Protein AF-0000000069282532 (afdb_homodimer)

InterPro domains:
  IPR010987 Glutathione S-transferase, C-terminal-like [PS50405] (45-173)
  IPR036282 Glutathione S-transferase, C-terminal domain superfamily [SSF47616] (43-171)

Organism: Polarella glacialis (NCBI:txid89957)

Secondary structure (DSSP, 8-state):
-GGGG-----TTS-HHHHTHHHHHHHHHHHHSSS-SS--TTSTTHHHHHHHHHHHHHIIIIIIHHHHSHHHHHHHHHHHHHTT----HHHHHHHHHHHHHHHHHHHHHHH-SSSSSSSS--HHHHHHHHHHHHHHHTT--GGG-HHHHHHHHHHHTSHHHHHHHHHH-TT----/-GGGG-----TTS-HHHHTHHHHHHHHHHHHSSS-SS--TTSTTHHHHHHHHHHHHHIIIIIIHHHHSHHHHHHHHHHHHHTT----HHHHHHHHHHHHHHHHHHHHHHH-SSSSSSSS--HHHHHHHHHHHHHHHTT--GGG-HHHHHHHHHHHTSHHHHHHHHHH-TT----

Structure (mmCIF, N/CA/C/O backbone):
data_AF-0000000069282532-model_v1
#
loop_
_entity.id
_entity.type
_entity.pdbx_description
1 polymer 'GST C-terminal domain-containing protein'
#
loop_
_atom_site.group_PDB
_atom_site.id
_atom_site.type_symbol
_atom_site.label_atom_id
_atom_site.label_alt_id
_atom_site.label_comp_id
_atom_site.label_asym_id
_atom_site.label_entity_id
_atom_site.label_seq_id
_atom_site.pdbx_PDB_ins_code
_atom_site.Cartn_x
_atom_site.Cartn_y
_atom_site.Cartn_z
_atom_site.occupancy
_atom_site.B_iso_or_equiv
_atom_site.auth_seq_id
_atom_site.auth_comp_id
_atom_site.auth_asym_id
_atom_site.auth_atom_id
_atom_site.pdbx_PDB_model_num
ATOM 1 N N . ALA A 1 1 ? 14.336 19.109 -7.805 1 36.22 1 ALA A N 1
ATOM 2 C CA . ALA A 1 1 ? 14.25 18.344 -9.055 1 36.22 1 ALA A CA 1
ATOM 3 C C . ALA A 1 1 ? 13.648 16.969 -8.812 1 36.22 1 ALA A C 1
ATOM 5 O O . ALA A 1 1 ? 12.859 16.484 -9.625 1 36.22 1 ALA A O 1
ATOM 6 N N . GLU A 1 2 ? 14.031 16.375 -7.609 1 41.69 2 GLU A N 1
ATOM 7 C CA . GLU A 1 2 ? 13.703 14.977 -7.363 1 41.69 2 GLU A CA 1
ATOM 8 C C . GLU A 1 2 ? 12.234 14.812 -6.98 1 41.69 2 GLU A C 1
ATOM 10 O O . GLU A 1 2 ? 11.625 13.773 -7.25 1 41.69 2 GLU A O 1
ATOM 15 N N . LEU A 1 3 ? 11.688 15.891 -6.484 1 44.03 3 LEU A N 1
ATOM 16 C CA . LEU A 1 3 ? 10.281 15.852 -6.086 1 44.03 3 LEU A CA 1
ATOM 17 C C . LEU A 1 3 ? 9.383 15.633 -7.297 1 44.03 3 LEU A C 1
ATOM 19 O O . LEU A 1 3 ? 8.273 15.102 -7.164 1 44.03 3 LEU A O 1
ATOM 23 N N . HIS A 1 4 ? 9.906 16.094 -8.406 1 40.53 4 HIS A N 1
ATOM 24 C CA . HIS A 1 4 ? 9.078 16.016 -9.609 1 40.53 4 HIS A CA 1
ATOM 25 C C . HIS A 1 4 ? 8.812 14.57 -10 1 40.53 4 HIS A C 1
ATOM 27 O O . HIS A 1 4 ? 7.805 14.273 -10.648 1 40.53 4 HIS A O 1
ATOM 33 N N . ARG A 1 5 ? 9.688 13.773 -9.484 1 40.59 5 ARG A N 1
ATOM 34 C CA . ARG A 1 5 ? 9.57 12.391 -9.938 1 40.59 5 ARG A CA 1
ATOM 35 C C . ARG A 1 5 ? 8.656 11.594 -9.008 1 40.59 5 ARG A C 1
ATOM 37 O O . ARG A 1 5 ? 8.336 10.438 -9.289 1 40.59 5 ARG A O 1
ATOM 44 N N . TRP A 1 6 ? 8.273 12.367 -7.895 1 40.97 6 TRP A N 1
ATOM 45 C CA . TRP A 1 6 ? 7.422 11.633 -6.961 1 40.97 6 TRP A CA 1
ATOM 46 C C . TRP A 1 6 ? 6.02 11.445 -7.535 1 40.97 6 TRP A C 1
ATOM 48 O O . TRP A 1 6 ? 5.402 12.406 -8 1 40.97 6 TRP A O 1
ATOM 58 N N . ARG A 1 7 ? 5.711 10.3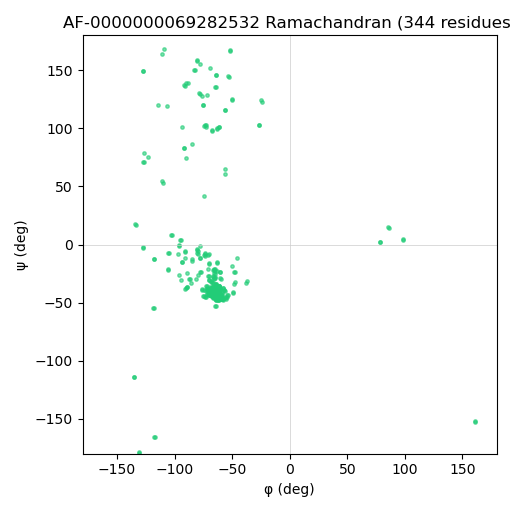36 -8.008 1 42.75 7 ARG A N 1
ATOM 59 C CA . ARG A 1 7 ? 4.344 10.055 -8.43 1 42.75 7 ARG A CA 1
ATOM 60 C C . ARG A 1 7 ? 3.537 9.438 -7.293 1 42.75 7 ARG A C 1
ATOM 62 O O . ARG A 1 7 ? 3.742 8.273 -6.938 1 42.75 7 ARG A O 1
ATOM 69 N N . GLY A 1 8 ? 3.074 10.398 -6.492 1 43.34 8 GLY A N 1
ATOM 70 C CA . GLY A 1 8 ? 2.16 9.961 -5.449 1 43.34 8 GLY A CA 1
ATOM 71 C C . GLY A 1 8 ? 1.005 9.133 -5.98 1 43.34 8 GLY A C 1
ATOM 72 O O . GLY A 1 8 ? 0.929 8.859 -7.18 1 43.34 8 GLY A O 1
ATOM 73 N N . GLN A 1 9 ? 0.281 8.477 -5.105 1 48.25 9 GLN A N 1
ATOM 74 C CA . GLN A 1 9 ? -0.919 7.719 -5.441 1 48.25 9 GLN A CA 1
ATOM 75 C C . GLN A 1 9 ? -2.012 8.633 -5.988 1 48.25 9 GLN A C 1
ATOM 77 O O . GLN A 1 9 ? -2.271 9.703 -5.438 1 48.25 9 GLN A O 1
ATOM 82 N N . ASP A 1 10 ? -2.215 8.711 -7.266 1 47.03 10 ASP A N 1
ATOM 83 C CA . ASP A 1 10 ? -3.383 9.367 -7.844 1 47.03 10 ASP A CA 1
ATOM 84 C C . ASP A 1 10 ? -4.672 8.672 -7.406 1 47.03 10 ASP A C 1
ATOM 86 O O . ASP A 1 10 ? -4.914 7.516 -7.766 1 47.03 10 ASP A O 1
ATOM 90 N N . PRO A 1 11 ? -5.305 9.289 -6.453 1 46.34 11 PRO A N 1
ATOM 91 C CA . PRO A 1 11 ? -6.512 8.656 -5.926 1 46.34 11 PRO A CA 1
ATOM 92 C C . PRO A 1 11 ? -7.457 8.18 -7.031 1 46.34 11 PRO A C 1
ATOM 94 O O . PRO A 1 11 ? -8.328 7.34 -6.785 1 46.34 11 PRO A O 1
ATOM 97 N N . ASP A 1 12 ? -7.332 8.797 -8.18 1 46.62 12 ASP A N 1
ATOM 98 C CA . ASP A 1 12 ? -8.211 8.391 -9.273 1 46.62 12 ASP A CA 1
ATOM 99 C C . ASP A 1 12 ? -7.699 7.125 -9.953 1 46.62 12 ASP A C 1
ATOM 101 O O . ASP A 1 12 ? -8.375 6.562 -10.812 1 46.62 12 ASP A O 1
ATOM 105 N N . ASN A 1 13 ? -6.566 6.793 -9.453 1 49.19 13 ASN A N 1
ATOM 106 C CA . ASN A 1 13 ? -5.977 5.645 -10.125 1 49.19 13 ASN A CA 1
ATOM 107 C C . ASN A 1 13 ? -6.379 4.332 -9.453 1 49.19 13 ASN A C 1
ATOM 109 O O . ASN A 1 13 ? -6.555 4.285 -8.234 1 49.19 13 ASN A O 1
ATOM 113 N N . ASP A 1 14 ? -6.703 3.402 -10.312 1 50.31 14 ASP A N 1
ATOM 114 C CA . ASP A 1 14 ? -6.945 2.043 -9.844 1 50.31 14 ASP A CA 1
ATOM 115 C C . ASP A 1 14 ? -5.738 1.502 -9.078 1 50.31 14 ASP A C 1
ATOM 117 O O . ASP A 1 14 ? -4.598 1.678 -9.508 1 50.31 14 ASP A O 1
ATOM 121 N N . PRO A 1 15 ? -5.957 1.254 -7.832 1 50.34 15 PRO A N 1
ATOM 122 C CA . PRO A 1 15 ? -4.836 0.73 -7.047 1 50.34 15 PRO A CA 1
ATOM 123 C C . PRO A 1 15 ? -3.967 -0.246 -7.84 1 50.34 15 PRO A C 1
ATOM 125 O O . PRO A 1 15 ? -2.777 -0.397 -7.551 1 50.34 15 PRO A O 1
ATOM 128 N N . VAL A 1 16 ? -4.57 -0.969 -8.75 1 48.19 16 VAL A N 1
ATOM 129 C CA . VAL A 1 16 ? -3.85 -1.948 -9.555 1 48.19 16 VAL A CA 1
ATOM 130 C C . VAL A 1 16 ? -2.914 -1.23 -10.523 1 48.19 16 VAL A C 1
ATOM 132 O O . VAL A 1 16 ? -1.79 -1.68 -10.758 1 48.19 16 VAL A O 1
ATOM 135 N N . SER A 1 17 ? -3.332 -0.219 -11.133 1 45.38 17 SER A N 1
ATOM 136 C CA . SER A 1 17 ? -2.557 0.435 -12.18 1 45.38 17 SER A CA 1
ATOM 137 C C . SER A 1 17 ? -1.661 1.527 -11.602 1 45.38 17 SER A C 1
ATOM 139 O O . SER A 1 17 ? -0.581 1.796 -12.133 1 45.38 17 SER A O 1
ATOM 141 N N . GLY A 1 18 ? -2.084 2.236 -10.664 1 45.38 18 GLY A N 1
ATOM 142 C CA . GLY A 1 18 ? -1.421 3.49 -10.352 1 45.38 18 GLY A CA 1
ATOM 143 C C . GLY A 1 18 ? -0.398 3.361 -9.234 1 45.38 18 GLY A C 1
ATOM 144 O O . GLY A 1 18 ? 0.536 4.16 -9.148 1 45.38 18 GLY A O 1
ATOM 145 N N . ASN A 1 19 ? -0.563 2.428 -8.383 1 51.22 19 ASN A N 1
ATOM 146 C CA . ASN A 1 19 ? 0.228 2.424 -7.156 1 51.22 19 ASN A CA 1
ATOM 147 C C . ASN A 1 19 ? 1.634 1.883 -7.398 1 51.22 19 ASN A C 1
ATOM 149 O O . ASN A 1 19 ? 2.508 2.004 -6.539 1 51.22 19 ASN A O 1
ATOM 153 N N . HIS A 1 20 ? 1.917 1.395 -8.602 1 54.38 20 HIS A N 1
ATOM 154 C CA . HIS A 1 20 ? 3.219 0.762 -8.789 1 54.38 20 HIS A CA 1
ATOM 155 C C . HIS A 1 20 ? 4.332 1.802 -8.859 1 54.38 20 HIS A C 1
ATOM 157 O O . HIS A 1 20 ? 5.484 1.503 -8.547 1 54.38 20 HIS A O 1
ATOM 163 N N . ARG A 1 21 ? 3.969 2.99 -8.93 1 66 21 ARG A N 1
ATOM 164 C CA . ARG A 1 21 ? 5.027 3.988 -9.047 1 66 21 ARG A CA 1
ATOM 165 C C . ARG A 1 21 ? 5.469 4.484 -7.676 1 66 21 ARG A C 1
ATOM 167 O O . ARG A 1 21 ? 6.559 5.039 -7.531 1 66 21 ARG A O 1
ATOM 174 N N . PHE A 1 22 ? 4.621 4.066 -6.777 1 74.19 22 PHE A N 1
ATOM 175 C CA . PHE A 1 22 ? 4.934 4.496 -5.418 1 74.19 22 PHE A CA 1
ATOM 176 C C . PHE A 1 22 ? 6.125 3.723 -4.867 1 74.19 22 PHE A C 1
ATOM 178 O O . PHE A 1 22 ? 7.094 4.32 -4.395 1 74.19 22 PHE A O 1
ATOM 185 N N . LEU A 1 23 ? 6.098 2.473 -5.07 1 73.12 23 LEU A N 1
ATOM 186 C CA . LEU A 1 23 ? 7.18 1.646 -4.551 1 73.12 23 LEU A CA 1
ATOM 187 C C . LEU A 1 23 ? 8.492 1.962 -5.262 1 73.12 23 LEU A C 1
ATOM 189 O O . LEU A 1 23 ? 9.547 2.008 -4.629 1 73.12 23 LEU A O 1
ATOM 193 N N . ASP A 1 24 ? 8.297 2.193 -6.535 1 75.44 24 ASP A N 1
ATOM 194 C CA . ASP A 1 24 ? 9.5 2.512 -7.293 1 75.44 24 ASP A CA 1
ATOM 195 C C . ASP A 1 24 ? 10.117 3.82 -6.812 1 75.44 24 ASP A C 1
ATOM 197 O O . ASP A 1 24 ? 11.344 3.92 -6.68 1 75.44 24 ASP A O 1
ATOM 201 N N . SER A 1 25 ? 9.258 4.742 -6.559 1 74.62 25 SER A N 1
ATOM 202 C CA . SER A 1 25 ? 9.734 6.027 -6.059 1 74.62 25 SER A CA 1
ATOM 203 C C . SER A 1 25 ? 10.422 5.871 -4.703 1 74.62 25 SER A C 1
ATOM 205 O O . SER A 1 25 ? 11.477 6.465 -4.461 1 74.62 25 SER A O 1
ATOM 207 N N . CYS A 1 26 ? 9.914 5.043 -3.873 1 76.38 26 CYS A N 1
ATOM 208 C CA . CYS A 1 26 ? 10.484 4.836 -2.545 1 76.38 26 CYS A CA 1
ATOM 209 C C . CYS A 1 26 ? 11.812 4.094 -2.627 1 76.38 26 CYS A C 1
ATOM 211 O O . CYS A 1 26 ? 12.766 4.445 -1.937 1 76.38 26 CYS A O 1
ATOM 213 N N . CYS A 1 27 ? 11.859 3.152 -3.486 1 76.94 27 CYS A N 1
ATOM 214 C CA . CYS A 1 27 ? 13.086 2.373 -3.654 1 76.94 27 CYS A CA 1
ATOM 215 C C . CYS A 1 27 ? 14.195 3.227 -4.258 1 76.94 27 CYS A C 1
ATOM 217 O O . CYS A 1 27 ? 15.344 3.156 -3.816 1 76.94 27 CYS A O 1
ATOM 219 N N . SER A 1 28 ? 13.82 3.998 -5.254 1 75.62 28 SER A N 1
ATOM 220 C CA . SER A 1 28 ? 14.805 4.863 -5.902 1 75.62 28 SER A CA 1
ATOM 221 C C . SER A 1 28 ? 15.305 5.938 -4.945 1 75.62 28 SER A C 1
ATOM 223 O O . SER A 1 28 ? 16.5 6.262 -4.938 1 75.62 28 SER A O 1
ATOM 225 N N . ALA A 1 29 ? 14.422 6.406 -4.16 1 69.5 29 ALA A N 1
ATOM 226 C CA . ALA A 1 29 ? 14.766 7.441 -3.191 1 69.5 29 ALA A CA 1
ATOM 227 C C . ALA A 1 29 ? 15.727 6.906 -2.129 1 69.5 29 ALA A C 1
ATOM 229 O O . ALA A 1 29 ? 16.516 7.656 -1.562 1 69.5 29 ALA A O 1
ATOM 230 N N . SER A 1 30 ? 15.641 5.602 -1.887 1 69.19 30 SER A N 1
ATOM 231 C CA . SER A 1 30 ? 16.5 5.004 -0.864 1 69.19 30 SER A CA 1
ATOM 232 C C . SER A 1 30 ? 17.906 4.766 -1.391 1 69.19 30 SER A C 1
ATOM 234 O O . SER A 1 30 ? 18.859 4.648 -0.611 1 69.19 30 SER A O 1
ATOM 236 N N . SER A 1 31 ? 17.984 4.609 -2.664 1 67.81 31 SER A N 1
ATOM 237 C CA . SER A 1 31 ? 19.281 4.312 -3.26 1 67.81 31 SER A CA 1
ATOM 238 C C . SER A 1 31 ? 20.031 5.594 -3.619 1 67.81 31 SER A C 1
ATOM 240 O O . SER A 1 31 ? 21.266 5.586 -3.742 1 67.81 31 SER A O 1
ATOM 242 N N . SER A 1 32 ? 19.25 6.734 -3.848 1 58.88 32 SER A N 1
ATOM 243 C CA . SER A 1 32 ? 19.875 7.961 -4.344 1 58.88 32 SER A CA 1
ATOM 244 C C . SER A 1 32 ? 20.594 8.711 -3.223 1 58.88 32 SER A C 1
ATOM 246 O O . SER A 1 32 ? 20.344 8.461 -2.043 1 58.88 32 SER A O 1
ATOM 248 N N . ALA A 1 33 ? 21.578 9.531 -3.457 1 52.44 33 ALA A N 1
ATOM 249 C CA . ALA A 1 33 ? 22.297 10.469 -2.592 1 52.44 33 ALA A CA 1
ATOM 250 C C . ALA A 1 33 ? 21.328 11.461 -1.943 1 52.44 33 ALA A C 1
ATOM 252 O O . ALA A 1 33 ? 21.656 12.078 -0.927 1 52.44 33 ALA A O 1
ATOM 253 N N . SER A 1 34 ? 20.328 12.047 -2.436 1 52.84 34 SER A N 1
ATOM 254 C CA . SER A 1 34 ? 19.375 13.031 -1.935 1 52.84 34 SER A CA 1
ATOM 255 C C . SER A 1 34 ? 18.156 12.359 -1.29 1 52.84 34 SER A C 1
ATOM 257 O O . SER A 1 34 ? 17.141 12.156 -1.941 1 52.84 34 SER A O 1
ATOM 259 N N . PRO A 1 35 ? 18.188 11.742 -0.044 1 63.78 35 PRO A N 1
ATOM 260 C CA . PRO A 1 35 ? 17.406 10.562 0.32 1 63.78 35 PRO A CA 1
ATOM 261 C C . PRO A 1 35 ? 15.992 10.922 0.791 1 63.78 35 PRO A C 1
ATOM 263 O O . PRO A 1 35 ? 15.828 11.758 1.682 1 63.78 35 PRO A O 1
ATOM 266 N N . LEU A 1 36 ? 15.008 11.07 -0.144 1 79.69 36 LEU A N 1
ATOM 267 C CA . LEU A 1 36 ? 13.633 11.133 0.325 1 79.69 36 LEU A CA 1
ATOM 268 C C . LEU A 1 36 ? 13.359 10.039 1.354 1 79.69 36 LEU A C 1
ATOM 270 O O . LEU A 1 36 ? 12.352 10.094 2.068 1 79.69 36 LEU A O 1
ATOM 274 N N . VAL A 1 37 ? 14.242 9.188 1.438 1 82.31 37 VAL A N 1
ATOM 275 C CA . VAL A 1 37 ? 14.258 8.227 2.533 1 82.31 37 VAL A CA 1
ATOM 276 C C . VAL A 1 37 ? 15.477 8.461 3.414 1 82.31 37 VAL A C 1
ATOM 278 O O . VAL A 1 37 ? 16.609 8.453 2.926 1 82.31 37 VAL A O 1
ATOM 281 N N . PRO A 1 38 ? 15.195 8.742 4.645 1 85.5 38 PRO A N 1
ATOM 282 C CA . PRO A 1 38 ? 16.312 9.078 5.523 1 85.5 38 PRO A CA 1
ATOM 283 C C . PRO A 1 38 ? 17.406 8.016 5.523 1 85.5 38 PRO A C 1
ATOM 285 O O . PRO A 1 38 ? 17.109 6.816 5.473 1 85.5 38 PRO A O 1
ATOM 288 N N . ASP A 1 39 ? 18.625 8.508 5.641 1 82.56 39 ASP A N 1
ATOM 289 C CA . ASP A 1 39 ? 19.797 7.645 5.672 1 82.56 39 ASP A CA 1
ATOM 290 C C . ASP A 1 39 ? 19.922 6.949 7.023 1 82.56 39 ASP A C 1
ATOM 292 O O . ASP A 1 39 ? 20.125 7.605 8.055 1 82.56 39 ASP A O 1
ATOM 296 N N . ALA A 1 40 ? 19.891 5.652 6.973 1 81.38 40 ALA A N 1
ATOM 297 C CA . ALA A 1 40 ? 19.922 4.867 8.203 1 81.38 40 ALA A CA 1
ATOM 298 C C . ALA A 1 40 ? 21.297 4.957 8.875 1 81.38 40 ALA A C 1
ATOM 300 O O . ALA A 1 40 ? 21.422 4.645 10.062 1 81.38 40 ALA A O 1
ATOM 301 N N . GLU A 1 41 ? 22.266 5.402 8.133 1 83.31 41 GLU A N 1
ATOM 302 C CA . GLU A 1 41 ? 23.625 5.422 8.664 1 83.31 41 GLU A CA 1
ATOM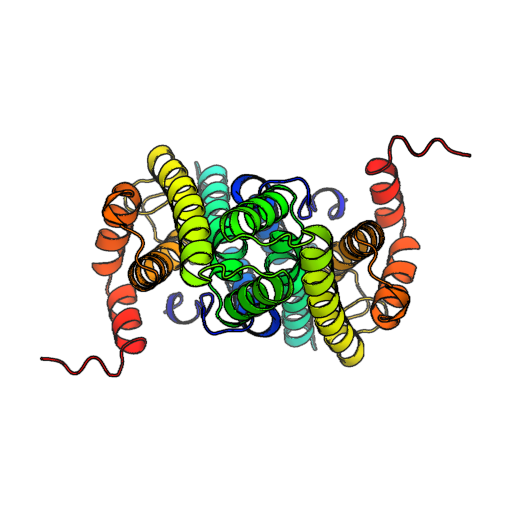 303 C C . GLU A 1 41 ? 23.875 6.691 9.469 1 83.31 41 GLU A C 1
ATOM 305 O O . GLU A 1 41 ? 24.875 6.781 10.188 1 83.31 41 GLU A O 1
ATOM 310 N N . ARG A 1 42 ? 23.047 7.676 9.375 1 84.62 42 ARG A N 1
ATOM 311 C CA . ARG A 1 42 ? 23.188 8.906 10.148 1 84.62 42 ARG A CA 1
ATOM 312 C C . ARG A 1 42 ? 22.625 8.734 11.555 1 84.62 42 ARG A C 1
ATOM 314 O O . ARG A 1 42 ? 21.766 7.875 11.789 1 84.62 42 ARG A O 1
ATOM 321 N N . PRO A 1 43 ? 23.172 9.438 12.516 1 87.25 43 PRO A N 1
ATOM 322 C CA . PRO A 1 43 ? 22.594 9.359 13.859 1 87.25 43 PRO A CA 1
ATOM 323 C C . PRO A 1 43 ? 21.078 9.578 13.867 1 87.25 43 PRO A C 1
ATOM 325 O O . PRO A 1 43 ? 20.594 10.547 13.297 1 87.25 43 PRO A O 1
ATOM 328 N N . GLY A 1 44 ? 20.406 8.672 14.398 1 88.06 44 GLY A N 1
ATOM 329 C CA . GLY A 1 44 ? 18.953 8.727 14.445 1 88.06 44 GLY A CA 1
ATOM 330 C C . GLY A 1 44 ? 18.297 8.352 13.133 1 88.06 44 GLY A C 1
ATOM 331 O O . GLY A 1 44 ? 17.062 8.359 13.023 1 88.06 44 GLY A O 1
ATOM 332 N N . GLY A 1 45 ? 19.141 8 12.188 1 87 45 GLY A N 1
ATOM 333 C CA . GLY A 1 45 ? 18.656 7.766 10.836 1 87 45 GLY A CA 1
ATOM 334 C C . GLY A 1 45 ? 17.781 6.535 10.719 1 87 45 GLY A C 1
ATOM 335 O O . GLY A 1 45 ? 16.812 6.527 9.953 1 87 45 GLY A O 1
ATOM 336 N N . ILE A 1 46 ? 18.047 5.559 11.516 1 84.31 46 ILE A N 1
ATOM 337 C CA . ILE A 1 46 ? 17.281 4.316 11.469 1 84.31 46 ILE A CA 1
ATOM 338 C C . ILE A 1 46 ? 15.844 4.586 11.891 1 84.31 46 ILE A C 1
ATOM 340 O O . ILE A 1 46 ? 14.906 4.152 11.219 1 84.31 46 ILE A O 1
ATOM 344 N N . LEU A 1 47 ? 15.719 5.332 12.922 1 87.06 47 LEU A N 1
ATOM 345 C CA . LEU A 1 47 ? 14.383 5.625 13.43 1 87.06 47 LEU A CA 1
ATOM 346 C C . LEU A 1 47 ? 13.633 6.543 12.477 1 87.06 47 LEU A C 1
ATOM 348 O O . LEU A 1 47 ? 12.453 6.316 12.195 1 87.06 47 LEU A O 1
ATOM 352 N N . ARG A 1 48 ? 14.312 7.527 11.961 1 90.12 48 ARG A N 1
ATOM 353 C CA . ARG A 1 48 ? 13.672 8.453 11.031 1 90.12 48 ARG A CA 1
ATOM 354 C C . ARG A 1 48 ? 13.211 7.734 9.773 1 90.12 48 ARG A C 1
ATOM 356 O O . ARG A 1 48 ? 12.117 7.996 9.273 1 90.12 48 ARG A O 1
ATOM 363 N N . ARG A 1 49 ? 14.055 6.891 9.344 1 86.5 49 ARG A N 1
ATOM 364 C CA . ARG A 1 49 ? 13.719 6.094 8.172 1 86.5 49 ARG A CA 1
ATOM 365 C C . ARG A 1 49 ? 12.492 5.223 8.43 1 86.5 49 ARG A C 1
ATOM 367 O O . ARG A 1 49 ? 11.555 5.203 7.629 1 86.5 49 ARG A O 1
ATOM 374 N N . ALA A 1 50 ? 12.508 4.566 9.516 1 84.69 50 ALA A N 1
ATOM 375 C CA . ALA A 1 50 ? 11.398 3.682 9.859 1 84.69 50 ALA A CA 1
ATOM 376 C C . ALA A 1 50 ? 10.086 4.457 9.961 1 84.69 50 ALA A C 1
ATOM 378 O O . ALA A 1 50 ? 9.062 4.027 9.422 1 84.69 50 ALA A O 1
ATOM 379 N N . LYS A 1 51 ? 10.148 5.578 10.555 1 89.94 51 LYS A N 1
ATOM 380 C CA . LYS A 1 51 ? 8.945 6.379 10.742 1 89.94 51 LYS A CA 1
ATOM 381 C C . LYS A 1 51 ? 8.469 6.977 9.422 1 89.94 51 LYS A C 1
ATOM 383 O O . LYS A 1 51 ? 7.262 7.035 9.164 1 89.94 51 LYS A O 1
ATOM 388 N N . ALA A 1 52 ? 9.391 7.402 8.617 1 90.81 52 ALA A N 1
ATOM 389 C CA . ALA A 1 52 ? 9.031 7.945 7.309 1 90.81 52 ALA A CA 1
ATOM 390 C C . ALA A 1 52 ? 8.32 6.895 6.457 1 90.81 52 ALA A C 1
ATOM 392 O O . ALA A 1 52 ? 7.281 7.172 5.855 1 90.81 52 ALA A O 1
ATOM 393 N N . LEU A 1 53 ? 8.914 5.77 6.469 1 85.44 53 LEU A N 1
ATOM 394 C CA . LEU A 1 53 ? 8.352 4.691 5.668 1 85.44 53 LEU A CA 1
ATOM 395 C C . LEU A 1 53 ? 7.043 4.195 6.266 1 85.44 53 LEU A C 1
ATOM 397 O O . LEU A 1 53 ? 6.133 3.795 5.535 1 85.44 53 LEU A O 1
ATOM 401 N N . GLN A 1 54 ? 6.926 4.273 7.551 1 87 54 GLN A N 1
ATOM 402 C CA . GLN A 1 54 ? 5.672 3.928 8.211 1 87 54 GLN A CA 1
ATOM 403 C C . GLN A 1 54 ? 4.547 4.867 7.785 1 87 54 GLN A C 1
ATOM 405 O O . GLN A 1 54 ? 3.455 4.414 7.438 1 87 54 GLN A O 1
ATOM 410 N N . ILE A 1 55 ? 4.824 6.109 7.766 1 91.31 55 ILE A N 1
ATOM 411 C CA . ILE A 1 55 ? 3.834 7.102 7.367 1 91.31 55 ILE A CA 1
ATOM 412 C C . ILE A 1 55 ? 3.451 6.887 5.906 1 91.31 55 ILE A C 1
ATOM 414 O O . ILE A 1 55 ? 2.266 6.867 5.562 1 91.31 55 ILE A O 1
ATOM 418 N N . ALA A 1 56 ? 4.438 6.734 5.094 1 88.19 56 ALA A N 1
ATOM 419 C CA . ALA A 1 56 ? 4.188 6.504 3.674 1 88.19 56 ALA A CA 1
ATOM 420 C C . ALA A 1 56 ? 3.305 5.277 3.463 1 88.19 56 ALA A C 1
ATOM 422 O O . ALA A 1 56 ? 2.387 5.297 2.641 1 88.19 56 ALA A O 1
ATOM 423 N N . GLU A 1 57 ? 3.557 4.285 4.246 1 85.19 57 GLU A N 1
ATOM 424 C CA . GLU A 1 57 ? 2.805 3.039 4.113 1 85.19 57 GLU A CA 1
ATOM 425 C C . GLU A 1 57 ? 1.37 3.207 4.602 1 85.19 57 GLU A C 1
ATOM 427 O O . GLU A 1 57 ? 0.436 2.678 3.996 1 85.19 57 GLU A O 1
ATOM 432 N N . ILE A 1 58 ? 1.177 3.865 5.699 1 87 58 ILE A N 1
ATOM 433 C CA . ILE A 1 58 ? -0.163 4.129 6.211 1 87 58 ILE A CA 1
ATOM 434 C C . ILE A 1 58 ? -1.002 4.812 5.133 1 87 58 ILE A C 1
ATOM 436 O O . ILE A 1 58 ? -2.146 4.422 4.891 1 87 58 ILE A O 1
ATOM 440 N N . ILE A 1 59 ? -0.414 5.727 4.5 1 89.62 59 ILE A N 1
ATOM 441 C CA . ILE A 1 59 ? -1.157 6.492 3.504 1 89.62 59 ILE A CA 1
ATOM 442 C C . ILE A 1 59 ? -1.362 5.645 2.25 1 89.62 59 ILE A C 1
ATOM 444 O O . ILE A 1 59 ? -2.475 5.562 1.725 1 89.62 59 ILE A O 1
ATOM 448 N N . ASN A 1 60 ? -0.358 4.984 1.816 1 85.5 60 ASN A N 1
ATOM 449 C CA . ASN A 1 60 ? -0.38 4.215 0.578 1 85.5 60 ASN A CA 1
ATOM 450 C C . ASN A 1 60 ? -1.294 2.998 0.691 1 85.5 60 ASN A C 1
ATOM 452 O O . ASN A 1 60 ? -2.004 2.66 -0.258 1 85.5 60 ASN A O 1
ATOM 456 N N . SER A 1 61 ? -1.265 2.365 1.849 1 85.25 61 SER A N 1
ATOM 457 C CA . SER A 1 61 ? -1.959 1.086 1.963 1 85.25 61 SER A CA 1
ATOM 458 C C . SER A 1 61 ? -3.074 1.153 3 1 85.25 61 SER A C 1
ATOM 460 O O . SER A 1 61 ? -3.939 0.276 3.047 1 85.25 61 SER A O 1
ATOM 462 N N . GLY A 1 62 ? -3.133 2.143 3.775 1 84.25 62 GLY A N 1
ATOM 463 C CA . GLY A 1 62 ? -4.145 2.254 4.816 1 84.25 62 GLY A CA 1
ATOM 464 C C . GLY A 1 62 ? -5.227 3.262 4.488 1 84.25 62 GLY A C 1
ATOM 465 O O . GLY A 1 62 ? -6.32 3.211 5.059 1 84.25 62 GLY A O 1
ATOM 466 N N . ILE A 1 63 ? -4.934 4.199 3.582 1 87.75 63 ILE A N 1
ATOM 467 C CA . ILE A 1 63 ? -5.895 5.25 3.266 1 87.75 63 ILE A CA 1
ATOM 468 C C . ILE A 1 63 ? -6.285 5.168 1.792 1 87.75 63 ILE A C 1
ATOM 470 O O . ILE A 1 63 ? -7.457 4.973 1.465 1 87.75 63 ILE A O 1
ATOM 474 N N . GLN A 1 64 ? -5.359 5.184 0.903 1 84.06 64 GLN A N 1
ATOM 475 C CA . GLN A 1 64 ? -5.574 5.402 -0.524 1 84.06 64 GLN A CA 1
ATOM 476 C C . GLN A 1 64 ? -6.453 4.309 -1.123 1 84.06 64 GLN A C 1
ATOM 478 O O . GLN A 1 64 ? -7.363 4.598 -1.902 1 84.06 64 GLN A O 1
ATOM 483 N N . PRO A 1 65 ? -6.227 3.08 -0.75 1 83.62 65 PRO A N 1
ATOM 484 C CA . PRO A 1 65 ? -7.066 2.037 -1.343 1 83.62 65 PRO A CA 1
ATOM 485 C C . PRO A 1 65 ? -8.547 2.223 -1.03 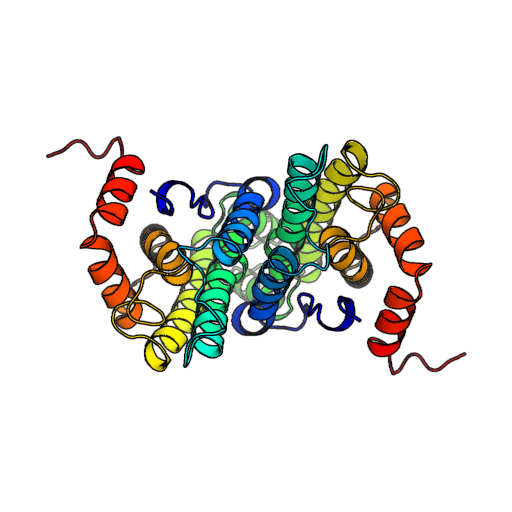1 83.62 65 PRO A C 1
ATOM 487 O O . PRO A 1 65 ? -9.406 1.801 -1.812 1 83.62 65 PRO A O 1
ATOM 490 N N . PHE A 1 66 ? -8.875 2.918 0.048 1 84.12 66 PHE A N 1
ATOM 491 C CA . PHE A 1 66 ? -10.25 3.072 0.5 1 84.12 66 PHE A CA 1
ATOM 492 C C . PHE A 1 66 ? -10.859 4.355 -0.055 1 84.12 66 PHE A C 1
ATOM 494 O O . PHE A 1 66 ? -12.086 4.523 -0.041 1 84.12 66 PHE A O 1
ATOM 501 N N . GLN A 1 67 ? -10 5.203 -0.543 1 84.06 67 GLN A N 1
ATOM 502 C CA . GLN A 1 67 ? -10.539 6.465 -1.035 1 84.06 67 GLN A CA 1
ATOM 503 C C . GLN A 1 67 ? -10.555 6.496 -2.561 1 84.06 67 GLN A C 1
ATOM 505 O O . GLN A 1 67 ? -11.102 7.43 -3.16 1 84.06 67 GLN A O 1
ATOM 510 N N . ASN A 1 68 ? -9.961 5.496 -3.156 1 77.19 68 ASN A N 1
ATOM 511 C CA . ASN A 1 68 ? -10.031 5.402 -4.609 1 77.19 68 ASN A CA 1
ATOM 512 C C . ASN A 1 68 ? -11.469 5.188 -5.09 1 77.19 68 ASN A C 1
ATOM 514 O O . ASN A 1 68 ? -12.234 4.457 -4.461 1 77.19 68 ASN A O 1
ATOM 518 N N . LEU A 1 69 ? -11.758 5.738 -6.219 1 72.56 69 LEU A N 1
ATOM 519 C CA . LEU A 1 69 ? -13.125 5.742 -6.73 1 72.56 69 LEU A CA 1
ATOM 520 C C . LEU A 1 69 ? -13.594 4.324 -7.035 1 72.56 69 LEU A C 1
ATOM 522 O O . LEU A 1 69 ? -14.758 3.988 -6.805 1 72.56 69 LEU A O 1
ATOM 526 N N . SER A 1 70 ? -12.727 3.506 -7.582 1 72.12 70 SER A N 1
ATOM 527 C CA . SER A 1 70 ? -13.117 2.137 -7.902 1 72.12 70 SER A CA 1
ATOM 528 C C . SER A 1 70 ? -13.523 1.37 -6.648 1 72.12 70 SER A C 1
ATOM 530 O O . SER A 1 70 ? -14.477 0.592 -6.668 1 72.12 70 SER A O 1
ATOM 532 N N . THR A 1 71 ? -12.844 1.584 -5.582 1 76.75 71 THR A N 1
ATOM 533 C CA . THR A 1 71 ? -13.164 0.926 -4.32 1 76.75 71 THR A CA 1
ATOM 534 C C . THR A 1 71 ? -14.469 1.464 -3.746 1 76.75 71 THR A C 1
ATOM 536 O O . THR A 1 71 ? -15.32 0.693 -3.287 1 76.75 71 THR A O 1
ATOM 539 N N . ILE A 1 72 ? -14.641 2.691 -3.787 1 76.31 72 ILE A N 1
ATOM 540 C CA . ILE A 1 72 ? -15.859 3.322 -3.289 1 76.31 72 ILE A CA 1
ATOM 541 C C . ILE A 1 72 ? -17.062 2.77 -4.039 1 76.31 72 ILE A C 1
ATOM 543 O O . ILE A 1 72 ? -18.078 2.426 -3.426 1 76.31 72 ILE A O 1
ATOM 547 N N . LYS A 1 73 ? -16.859 2.619 -5.316 1 76.88 73 LYS A N 1
ATOM 548 C CA . LYS A 1 73 ? -17.938 2.072 -6.133 1 76.88 73 LYS A CA 1
ATOM 549 C C . LYS A 1 73 ? -18.219 0.616 -5.77 1 76.88 73 LYS A C 1
ATOM 551 O O . LYS A 1 73 ? -19.375 0.206 -5.672 1 76.88 73 LYS A O 1
ATOM 556 N N . SER A 1 74 ? -17.203 -0.088 -5.539 1 74.12 74 SER A N 1
ATOM 557 C CA . SER A 1 74 ? -17.344 -1.499 -5.199 1 74.12 74 SER A CA 1
ATOM 558 C C . SER A 1 74 ? -18.047 -1.677 -3.859 1 74.12 74 SER A C 1
ATOM 560 O O . SER A 1 74 ? -18.875 -2.582 -3.699 1 74.12 74 SER A O 1
ATOM 562 N N . VAL A 1 75 ? -17.75 -0.869 -2.955 1 74.56 75 VAL A N 1
ATOM 563 C CA . VAL A 1 75 ? -18.375 -0.917 -1.635 1 74.56 75 VAL A CA 1
ATOM 564 C C . VAL A 1 75 ? -19.844 -0.566 -1.748 1 74.56 75 VAL A C 1
ATOM 566 O O . VAL A 1 75 ? -20.703 -1.218 -1.132 1 74.56 75 VAL A O 1
ATOM 569 N N . LYS A 1 76 ? -20.094 0.36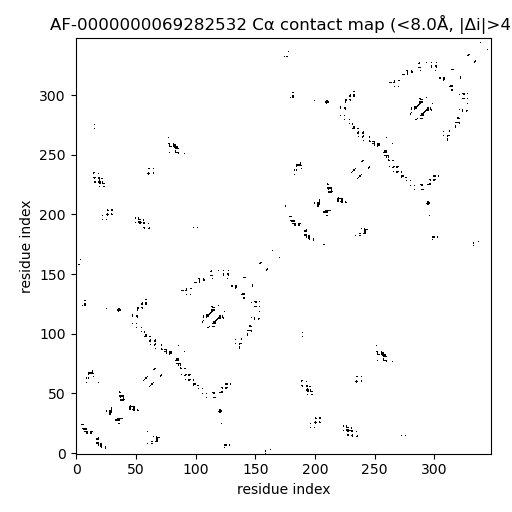5 -2.594 1 75.25 76 LYS A N 1
ATOM 570 C CA . LYS A 1 76 ? -21.484 0.756 -2.807 1 75.25 76 LYS A CA 1
ATOM 571 C C . LYS A 1 76 ? -22.281 -0.38 -3.439 1 75.25 76 LYS A C 1
ATOM 573 O O . LYS A 1 76 ? -23.406 -0.676 -3.008 1 75.25 76 LYS A O 1
ATOM 578 N N . VAL A 1 77 ? -21.719 -0.978 -4.379 1 73.06 77 VAL A N 1
ATOM 579 C CA . VAL A 1 77 ? -22.391 -2.055 -5.094 1 73.06 77 VAL A CA 1
ATOM 580 C C . VAL A 1 77 ? -22.609 -3.238 -4.156 1 73.06 77 VAL A C 1
ATOM 582 O O . VAL A 1 77 ? -23.703 -3.805 -4.109 1 73.06 77 VAL A O 1
ATOM 585 N N . ALA A 1 78 ? -21.625 -3.502 -3.371 1 71.06 78 ALA A N 1
ATOM 586 C CA . ALA A 1 78 ? -21.719 -4.633 -2.453 1 71.06 78 ALA A CA 1
ATOM 587 C C . ALA A 1 78 ? -22.781 -4.383 -1.377 1 71.06 78 ALA A C 1
ATOM 589 O O . ALA A 1 78 ? -23.531 -5.289 -1.02 1 71.06 78 ALA A O 1
ATOM 590 N N . THR A 1 79 ? -22.844 -3.217 -0.953 1 72.81 79 THR A N 1
ATOM 591 C CA . THR A 1 79 ? -23.781 -2.885 0.114 1 72.81 79 THR A CA 1
ATOM 592 C C . THR A 1 79 ? -25.203 -2.799 -0.427 1 72.81 79 THR A C 1
ATOM 594 O O . THR A 1 79 ? -26.156 -3.236 0.231 1 72.81 79 THR A O 1
ATOM 597 N N . SER A 1 80 ? -25.219 -2.244 -1.613 1 73.5 80 SER A N 1
ATOM 598 C CA . SER A 1 80 ? -26.547 -2.18 -2.225 1 73.5 80 SER A CA 1
ATOM 599 C C . SER A 1 80 ? -27.094 -3.576 -2.482 1 73.5 80 SER A C 1
ATOM 601 O O . SER A 1 80 ? -28.281 -3.832 -2.24 1 73.5 80 SER A O 1
ATOM 603 N N . ALA A 1 81 ? -26.297 -4.383 -2.896 1 71.94 81 ALA A N 1
ATOM 604 C CA . ALA A 1 81 ? -26.703 -5.762 -3.166 1 71.94 81 ALA A CA 1
ATOM 605 C C . ALA A 1 81 ? -27.156 -6.461 -1.887 1 71.94 81 ALA A C 1
ATOM 607 O O . ALA A 1 81 ? -28 -7.355 -1.927 1 71.94 81 ALA A O 1
ATOM 608 N N . ALA A 1 82 ? -26.688 -5.941 -0.794 1 69 82 ALA A N 1
ATOM 609 C CA . ALA A 1 82 ? -27.031 -6.531 0.496 1 69 82 ALA A CA 1
ATOM 610 C C . ALA A 1 82 ? -28.203 -5.809 1.14 1 69 82 ALA A C 1
ATOM 612 O O . ALA A 1 82 ? -28.594 -6.121 2.266 1 69 82 ALA A O 1
ATOM 613 N N . GLY A 1 83 ? -28.656 -4.801 0.439 1 68.06 83 GLY A N 1
ATOM 614 C CA . GLY A 1 83 ? -29.875 -4.129 0.906 1 68.06 83 GLY A CA 1
ATOM 615 C C . GLY A 1 83 ? -29.578 -2.859 1.681 1 68.06 83 GLY A C 1
ATOM 616 O O . GLY A 1 83 ? -30.484 -2.287 2.299 1 68.06 83 GLY A O 1
ATOM 617 N N . GLY A 1 84 ? -28.297 -2.584 1.689 1 66.62 84 GLY A N 1
ATOM 618 C CA . GLY A 1 84 ? -27.922 -1.371 2.402 1 66.62 84 GLY A CA 1
ATOM 619 C C . GLY A 1 84 ? -27.438 -0.264 1.484 1 66.62 84 GLY A C 1
ATOM 620 O O . GLY A 1 84 ? -27.297 -0.469 0.277 1 66.62 84 GLY A O 1
ATOM 621 N N . ASP A 1 85 ? -27.375 0.919 1.941 1 69.94 85 ASP A N 1
ATOM 622 C CA . ASP A 1 85 ? -26.859 2.057 1.194 1 69.94 85 ASP A CA 1
ATOM 623 C C . ASP A 1 85 ? -25.703 2.729 1.95 1 69.94 85 ASP A C 1
ATOM 625 O O . ASP A 1 85 ? -25.922 3.74 2.625 1 69.94 85 ASP A O 1
ATOM 629 N N . VAL A 1 86 ? -24.641 2.037 1.861 1 66.31 86 VAL A N 1
ATOM 630 C CA . VAL A 1 86 ? -23.484 2.629 2.535 1 66.31 86 VAL A CA 1
ATOM 631 C C . VAL A 1 86 ? -23 3.84 1.749 1 66.31 86 VAL A C 1
ATOM 633 O O . VAL A 1 86 ? -22.938 3.809 0.517 1 66.31 86 VAL A O 1
ATOM 636 N N . ASP A 1 87 ? -22.844 4.926 2.408 1 74.44 87 ASP A N 1
ATOM 637 C CA . ASP A 1 87 ? -22.203 6.113 1.847 1 74.44 87 ASP A CA 1
ATOM 638 C C . ASP A 1 87 ? -20.719 5.875 1.59 1 74.44 87 ASP A C 1
ATOM 640 O O . ASP A 1 87 ? -19.922 5.809 2.529 1 74.44 87 ASP A O 1
ATOM 644 N N . GLY A 1 88 ? -20.375 5.547 0.353 1 75.88 88 GLY A N 1
ATOM 645 C CA . GLY A 1 88 ? -18.984 5.316 -0.038 1 75.88 88 GLY A CA 1
ATOM 646 C C . GLY A 1 88 ? -18.047 6.41 0.429 1 75.88 88 GLY A C 1
ATOM 647 O O . GLY A 1 88 ? -16.938 6.133 0.871 1 75.88 88 GLY A O 1
ATOM 648 N N . ARG A 1 89 ? -18.594 7.551 0.439 1 80.06 89 ARG A N 1
ATOM 649 C CA . ARG A 1 89 ? -17.781 8.688 0.873 1 80.06 89 ARG A CA 1
ATOM 650 C C . ARG A 1 89 ? -17.547 8.648 2.379 1 80.06 89 ARG A C 1
ATOM 652 O O . ARG A 1 89 ? -16.469 8.992 2.855 1 80.06 89 ARG A O 1
ATOM 659 N N . GLY A 1 90 ? -18.609 8.273 3.066 1 82.06 90 GLY A N 1
ATOM 660 C CA . GLY A 1 90 ? -18.453 8.125 4.504 1 82.06 90 GLY A CA 1
ATOM 661 C C . GLY A 1 90 ? -17.484 7.027 4.895 1 82.06 90 GLY A C 1
ATOM 662 O O . GLY A 1 90 ? -16.703 7.18 5.84 1 82.06 90 GLY A O 1
ATOM 663 N N . PHE A 1 91 ? -17.531 6.012 4.172 1 81.5 91 PHE A N 1
ATOM 664 C CA . PHE A 1 91 ? -16.609 4.902 4.395 1 81.5 91 PHE A CA 1
ATOM 665 C C . PHE A 1 91 ? -15.164 5.344 4.184 1 81.5 91 PHE A C 1
ATOM 667 O O . PHE A 1 91 ? -14.305 5.086 5.023 1 81.5 91 PHE A O 1
ATOM 674 N N . ALA A 1 92 ? -14.93 6.035 3.082 1 87.06 92 ALA A N 1
ATOM 675 C CA . ALA A 1 92 ? -13.594 6.547 2.779 1 87.06 92 ALA A CA 1
ATOM 676 C C . ALA A 1 92 ? -13.133 7.539 3.842 1 87.06 92 ALA A C 1
ATOM 678 O O . ALA A 1 92 ? -11.969 7.523 4.254 1 87.06 92 ALA A O 1
ATOM 679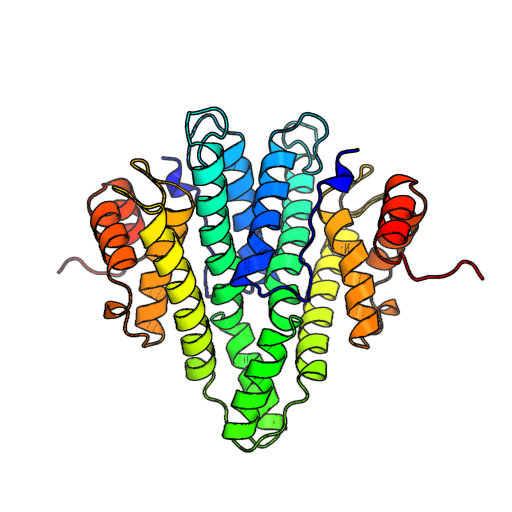 N N . ALA A 1 93 ? -14.031 8.375 4.285 1 90.62 93 ALA A N 1
ATOM 680 C CA . ALA A 1 93 ? -13.711 9.398 5.277 1 90.62 93 ALA A CA 1
ATOM 681 C C . ALA A 1 93 ? -13.234 8.758 6.582 1 90.62 93 ALA A C 1
ATOM 683 O O . ALA A 1 93 ? -12.328 9.273 7.238 1 90.62 93 ALA A O 1
ATOM 684 N N . GLU A 1 94 ? -13.828 7.656 6.883 1 87.06 94 GLU A N 1
ATOM 685 C CA . GLU A 1 94 ? -13.438 6.988 8.117 1 87.06 94 GLU A CA 1
ATOM 686 C C . GLU A 1 94 ? -12.039 6.398 8.008 1 87.06 94 GLU A C 1
ATOM 688 O O . GLU A 1 94 ? -11.242 6.488 8.945 1 87.06 94 GLU A O 1
ATOM 693 N N . ALA A 1 95 ? -11.766 5.812 6.914 1 87.38 95 ALA A N 1
ATOM 694 C CA . ALA A 1 95 ? -10.422 5.285 6.676 1 87.38 95 ALA A CA 1
ATOM 695 C C . ALA A 1 95 ? -9.383 6.402 6.68 1 87.38 95 ALA A C 1
ATOM 697 O O . ALA A 1 95 ? -8.289 6.238 7.227 1 87.38 95 ALA A O 1
ATOM 698 N N . ILE A 1 96 ? -9.734 7.5 6.109 1 92.81 96 ILE A N 1
ATOM 699 C CA . ILE A 1 96 ? -8.852 8.664 6.062 1 92.81 96 ILE A CA 1
ATOM 700 C C . ILE A 1 96 ? -8.578 9.164 7.477 1 92.81 96 ILE A C 1
ATOM 702 O O . ILE A 1 96 ? -7.43 9.383 7.855 1 92.81 96 ILE A O 1
ATOM 706 N N . ARG A 1 97 ? -9.625 9.297 8.281 1 94 97 ARG A N 1
ATOM 707 C CA . ARG A 1 97 ? -9.484 9.789 9.641 1 94 97 ARG A CA 1
ATOM 708 C C . ARG A 1 97 ? -8.578 8.883 10.469 1 94 97 ARG A C 1
ATOM 710 O O . ARG A 1 97 ? -7.684 9.359 11.164 1 94 97 ARG A O 1
ATOM 717 N N . ARG A 1 98 ? -8.781 7.621 10.32 1 90.19 98 ARG A N 1
ATOM 718 C CA . ARG A 1 98 ? -7.988 6.656 11.07 1 90.19 98 ARG A CA 1
ATOM 719 C C . ARG A 1 98 ? -6.52 6.727 10.672 1 90.19 98 ARG A C 1
ATOM 721 O O . ARG A 1 98 ? -5.637 6.734 11.531 1 90.19 98 ARG A O 1
ATOM 728 N N . GLY A 1 99 ? -6.289 6.754 9.398 1 92.38 99 GLY A N 1
ATOM 729 C CA . GLY A 1 99 ? -4.922 6.824 8.898 1 92.38 99 GLY A CA 1
ATOM 730 C C . GLY A 1 99 ? -4.215 8.109 9.289 1 92.38 99 GLY A C 1
ATOM 731 O O . GLY A 1 99 ? -3.062 8.086 9.727 1 92.38 99 GLY A O 1
ATOM 732 N N . LEU A 1 100 ? -4.941 9.25 9.148 1 96.5 100 LEU A N 1
ATOM 733 C CA . LEU A 1 100 ? -4.34 10.539 9.492 1 96.5 100 LEU A CA 1
ATOM 734 C C . LEU A 1 100 ? -4.086 10.633 10.992 1 96.5 100 LEU A C 1
ATOM 736 O O . LEU A 1 100 ? -3.104 11.234 11.422 1 96.5 100 LEU A O 1
ATOM 740 N N . ALA A 1 101 ? -4.953 9.984 11.773 1 95.56 101 ALA A N 1
ATOM 741 C CA . ALA A 1 101 ? -4.73 9.961 13.219 1 95.56 101 ALA A CA 1
ATOM 742 C C . ALA A 1 101 ? -3.455 9.195 13.562 1 95.56 101 ALA A C 1
ATOM 744 O O . ALA A 1 101 ? -2.689 9.617 14.43 1 95.56 101 ALA A O 1
ATOM 745 N N . ALA A 1 102 ? -3.246 8.125 12.891 1 92.44 102 ALA A N 1
ATOM 746 C CA . ALA A 1 102 ? -2.029 7.348 13.102 1 92.44 102 ALA A CA 1
ATOM 747 C C . ALA A 1 102 ? -0.791 8.141 12.703 1 92.44 102 ALA A C 1
ATOM 749 O O . ALA A 1 102 ? 0.209 8.148 13.422 1 92.44 102 ALA A O 1
ATOM 750 N N . CYS A 1 103 ? -0.879 8.828 11.586 1 95.19 103 CYS A N 1
ATOM 751 C CA . CYS A 1 103 ? 0.229 9.664 11.141 1 95.19 103 CYS A CA 1
ATOM 752 C C . CYS A 1 103 ? 0.494 10.797 12.117 1 95.19 103 CYS A C 1
ATOM 754 O O . CYS A 1 103 ? 1.648 11.125 12.398 1 95.19 103 CYS A O 1
ATOM 756 N N . GLU A 1 104 ? -0.571 11.383 12.594 1 97.62 104 GLU A N 1
ATOM 757 C CA . GLU A 1 104 ? -0.473 12.461 13.57 1 97.62 104 GLU A CA 1
ATOM 758 C C . GLU A 1 104 ? 0.329 12.031 14.797 1 97.62 104 GLU A C 1
ATOM 760 O O . GLU A 1 104 ? 1.192 12.773 15.273 1 97.62 104 GLU A O 1
ATOM 765 N N . LYS A 1 105 ? 0.017 10.852 15.266 1 95.62 105 LYS A N 1
ATOM 766 C CA . LYS A 1 105 ? 0.714 10.312 16.422 1 95.62 105 LYS A CA 1
ATOM 767 C C . LYS A 1 105 ? 2.205 10.148 16.141 1 95.62 105 LYS A C 1
ATOM 769 O O . LYS A 1 105 ? 3.043 10.5 16.984 1 95.62 105 LYS A O 1
ATOM 774 N N . ILE A 1 106 ? 2.527 9.688 15 1 93.75 106 ILE A N 1
ATOM 775 C CA . ILE A 1 106 ? 3.922 9.453 14.641 1 93.75 106 ILE A CA 1
ATOM 776 C C . ILE A 1 106 ? 4.66 10.789 14.547 1 93.75 106 ILE A C 1
ATOM 778 O O . ILE A 1 106 ? 5.766 10.93 15.078 1 93.75 106 ILE A O 1
ATOM 782 N N . VAL A 1 107 ? 4.055 11.766 13.906 1 97.06 107 VAL A N 1
ATOM 783 C CA . VAL A 1 107 ? 4.695 13.062 13.703 1 97.06 107 VAL A CA 1
ATOM 784 C C . VAL A 1 107 ? 4.871 13.766 15.047 1 97.06 107 VAL A C 1
ATOM 786 O O . VAL A 1 107 ? 5.879 14.438 15.281 1 97.06 107 VAL A O 1
ATOM 789 N N . LYS A 1 108 ? 3.92 13.586 15.898 1 96.31 108 LYS A N 1
ATOM 790 C CA . LYS A 1 108 ? 4 14.18 17.234 1 96.31 108 LYS A CA 1
ATOM 791 C C . LYS A 1 108 ? 5.207 13.648 18 1 96.31 108 LYS A C 1
ATOM 793 O O . LYS A 1 108 ? 5.891 14.406 18.688 1 96.31 108 LYS A O 1
ATOM 798 N N . GLU A 1 109 ? 5.508 12.398 17.797 1 92.31 109 GLU A N 1
ATOM 799 C CA . GLU A 1 109 ? 6.555 11.727 18.547 1 92.31 109 GLU A CA 1
ATOM 800 C C . GLU A 1 109 ? 7.922 11.93 17.906 1 92.31 109 GLU A C 1
ATOM 802 O O . GLU A 1 109 ? 8.945 11.953 18.594 1 92.31 109 GLU A O 1
ATOM 807 N N . SER A 1 110 ? 7.934 12.078 16.625 1 85.56 110 SER A N 1
ATOM 808 C CA . SER A 1 110 ? 9.211 11.961 15.938 1 85.56 110 SER A CA 1
ATOM 809 C C . SER A 1 110 ? 9.469 13.172 15.047 1 85.56 110 SER A C 1
ATOM 811 O O . SER A 1 110 ? 10.516 13.281 14.414 1 85.56 110 SER A O 1
ATOM 813 N N . GLY A 1 111 ? 8.555 14.023 14.984 1 85.44 111 GLY A N 1
ATOM 814 C CA . GLY A 1 111 ? 8.656 15.133 14.047 1 85.44 111 GLY A CA 1
ATOM 815 C C . GLY A 1 111 ? 9.539 16.266 14.547 1 85.44 111 GLY A C 1
ATOM 816 O O . GLY A 1 111 ? 9.844 16.344 15.742 1 85.44 111 GLY A O 1
ATOM 817 N N . ALA A 1 112 ? 10 17.031 13.648 1 92.38 112 ALA A N 1
ATOM 818 C CA . ALA A 1 112 ? 10.664 18.312 13.875 1 92.38 112 ALA A CA 1
ATOM 819 C C . ALA A 1 112 ? 10.156 19.375 12.898 1 92.38 112 ALA A C 1
ATOM 821 O O . ALA A 1 112 ? 8.961 19.672 12.867 1 92.38 112 ALA A O 1
ATOM 822 N N . ARG A 1 113 ? 11.062 19.812 12.023 1 94.31 113 ARG A N 1
ATOM 823 C CA . ARG A 1 113 ? 10.578 20.766 11.031 1 94.31 113 ARG A CA 1
ATOM 824 C C . ARG A 1 113 ? 9.617 20.094 10.047 1 94.31 113 ARG A C 1
ATOM 826 O O . ARG A 1 113 ? 8.578 20.656 9.695 1 94.31 113 ARG A O 1
ATOM 833 N N . PHE A 1 114 ? 9.906 18.938 9.719 1 96.06 114 PHE A N 1
ATOM 834 C CA . PHE A 1 114 ? 9.055 18.141 8.836 1 96.06 114 PHE A CA 1
ATOM 835 C C . PHE A 1 114 ? 8.531 16.906 9.547 1 96.06 114 PHE A C 1
ATOM 837 O O . PHE A 1 114 ? 8.508 16.859 10.781 1 96.06 114 PHE A O 1
ATOM 844 N N . ALA A 1 115 ? 8 15.953 8.875 1 96.88 115 ALA A N 1
ATOM 845 C CA . ALA A 1 115 ? 7.266 14.844 9.469 1 96.88 115 ALA A CA 1
ATOM 846 C C . ALA A 1 115 ? 8.164 14.016 10.383 1 96.88 115 ALA A C 1
ATOM 848 O O . ALA A 1 115 ? 7.723 13.523 11.422 1 96.88 115 ALA A O 1
ATOM 849 N N . VAL A 1 116 ? 9.508 13.836 9.953 1 94.88 116 VAL A N 1
ATOM 850 C CA . VAL A 1 116 ? 10.344 12.938 10.734 1 94.88 116 VAL A CA 1
ATOM 851 C C . VAL A 1 116 ? 11.703 13.594 10.992 1 94.88 116 VAL A C 1
ATOM 853 O O . VAL A 1 116 ? 12.672 12.906 11.32 1 94.88 116 VAL A O 1
ATOM 856 N N . GLY A 1 117 ? 11.859 14.891 10.82 1 93.19 117 GLY A N 1
ATOM 857 C CA . GLY A 1 117 ? 13.109 15.594 11.031 1 93.19 117 GLY A CA 1
ATOM 858 C C . GLY A 1 117 ? 13.156 16.953 10.352 1 93.19 117 GLY A C 1
ATOM 859 O O . GLY A 1 117 ? 12.109 17.562 10.109 1 93.19 117 GLY A O 1
ATOM 860 N N . ASP A 1 118 ? 14.438 17.312 10.016 1 93 118 ASP A N 1
ATOM 861 C CA . ASP A 1 118 ? 14.609 18.688 9.539 1 93 118 ASP A CA 1
ATOM 862 C C . ASP A 1 118 ? 14.773 18.719 8.023 1 93 118 ASP A C 1
ATOM 864 O O . ASP A 1 118 ? 15.047 19.766 7.445 1 93 118 ASP A O 1
ATOM 868 N N . GLU A 1 119 ? 14.578 17.594 7.398 1 89.56 119 GLU A N 1
ATOM 869 C CA . GLU A 1 119 ? 14.625 17.484 5.945 1 89.56 119 GLU A CA 1
ATOM 870 C C . GLU A 1 119 ? 13.367 16.828 5.395 1 89.56 119 GLU A C 1
ATOM 872 O O . GLU A 1 119 ? 12.797 15.945 6.035 1 89.56 119 GLU A O 1
ATOM 877 N N . VAL A 1 120 ? 13.023 17.234 4.195 1 91 120 VAL A N 1
ATOM 878 C CA . VAL A 1 120 ? 11.859 16.656 3.531 1 91 120 VAL A CA 1
ATOM 879 C C . VAL A 1 120 ? 12.109 15.18 3.254 1 91 120 VAL A C 1
ATOM 881 O O . VAL A 1 120 ? 13.203 14.797 2.83 1 91 120 VAL A O 1
ATOM 884 N N . SER A 1 121 ? 11.141 14.391 3.531 1 89.69 121 SER A N 1
ATOM 885 C CA . SER A 1 121 ? 11.211 12.961 3.254 1 89.69 121 SER A CA 1
ATOM 886 C C . SER A 1 121 ? 9.969 12.477 2.516 1 89.69 121 SER A C 1
ATOM 888 O O . SER A 1 121 ? 9.047 13.258 2.264 1 89.69 121 SER A O 1
ATOM 890 N N . VAL A 1 122 ? 9.883 11.203 2.217 1 88.12 122 VAL A N 1
ATOM 891 C CA . VAL A 1 122 ? 8.75 10.57 1.545 1 88.12 122 VAL A CA 1
ATOM 892 C C . VAL A 1 122 ? 7.484 10.75 2.381 1 88.12 122 VAL A C 1
ATOM 894 O O . VAL A 1 122 ? 6.383 10.844 1.838 1 88.12 122 VAL A O 1
ATOM 897 N N . ALA A 1 123 ? 7.68 10.852 3.693 1 91.5 123 ALA A N 1
ATOM 898 C CA . ALA A 1 123 ? 6.531 11.07 4.566 1 91.5 123 ALA A CA 1
ATOM 899 C C . ALA A 1 123 ? 5.828 12.383 4.227 1 91.5 123 ALA A C 1
ATOM 901 O O . ALA A 1 123 ? 4.602 12.422 4.094 1 91.5 123 ALA A O 1
ATOM 902 N N . ASP A 1 124 ? 6.582 13.391 4.047 1 91.69 124 ASP A N 1
ATOM 903 C CA . ASP A 1 124 ? 6.031 14.703 3.736 1 91.69 124 ASP A CA 1
ATOM 904 C C . ASP A 1 124 ? 5.348 14.703 2.369 1 91.69 124 ASP A C 1
ATOM 906 O O . ASP A 1 124 ? 4.266 15.281 2.211 1 91.69 124 ASP A O 1
ATOM 910 N N . LEU A 1 125 ? 5.938 14.055 1.455 1 87.44 125 LEU A N 1
ATOM 911 C CA . LEU A 1 125 ? 5.426 13.977 0.091 1 87.44 125 LEU A CA 1
ATOM 912 C C . LEU A 1 125 ? 4.094 13.234 0.049 1 87.44 125 LEU A C 1
ATOM 914 O O . LEU A 1 125 ? 3.289 13.445 -0.86 1 87.44 125 LEU A O 1
ATOM 918 N N . CYS A 1 126 ? 3.906 12.414 1.009 1 90 126 CYS A N 1
ATOM 919 C CA . CYS A 1 126 ? 2.654 11.672 1.082 1 90 126 CYS A CA 1
ATOM 920 C C . CYS A 1 126 ? 1.604 12.445 1.87 1 90 126 CYS A C 1
ATOM 922 O O . CYS A 1 126 ? 0.424 12.43 1.517 1 90 126 CYS A O 1
ATOM 924 N N . ILE A 1 127 ? 2.07 13.133 2.916 1 93 127 ILE A N 1
ATOM 925 C CA . ILE A 1 127 ? 1.157 13.797 3.836 1 93 127 ILE A CA 1
ATOM 926 C C . ILE A 1 127 ? 0.447 14.945 3.115 1 93 127 ILE A C 1
ATOM 928 O O . ILE A 1 127 ? -0.776 15.078 3.201 1 93 127 ILE A O 1
ATOM 932 N N . VAL A 1 128 ? 1.15 15.734 2.373 1 91.88 128 VAL A N 1
ATOM 933 C CA . VAL A 1 128 ? 0.617 16.984 1.824 1 91.88 128 VAL A CA 1
ATOM 934 C C . VAL A 1 128 ? -0.516 16.672 0.848 1 91.88 128 VAL A C 1
ATOM 936 O O . VAL A 1 128 ? -1.637 17.156 1.014 1 91.88 128 VAL A O 1
ATOM 939 N N . PRO A 1 129 ? -0.315 15.828 -0.125 1 88.56 129 PRO A N 1
ATOM 940 C CA . PRO A 1 129 ? -1.433 15.5 -1.014 1 88.56 129 PRO A CA 1
ATOM 941 C C . PRO A 1 129 ? -2.578 14.797 -0.29 1 88.56 129 PRO A C 1
ATOM 943 O O . PRO A 1 129 ? -3.746 15 -0.632 1 88.56 129 PRO A O 1
ATOM 946 N N . GLN A 1 130 ? -2.205 14.031 0.663 1 91.38 130 GLN A N 1
ATOM 947 C CA . GLN A 1 130 ? -3.242 13.297 1.381 1 91.38 130 GLN A CA 1
ATOM 948 C C . GLN A 1 130 ? -4.164 14.25 2.139 1 91.38 130 GLN A C 1
ATOM 950 O O . GLN A 1 130 ? -5.367 14 2.248 1 91.38 130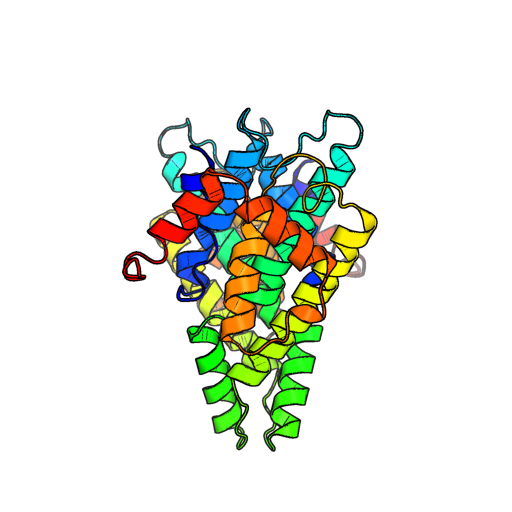 GLN A O 1
ATOM 955 N N . LEU A 1 131 ? -3.588 15.273 2.746 1 94.31 131 LEU A N 1
ATOM 956 C CA . LEU A 1 131 ? -4.406 16.266 3.43 1 94.31 131 LEU A CA 1
ATOM 957 C C . LEU A 1 131 ? -5.367 16.953 2.455 1 94.31 131 LEU A C 1
ATOM 959 O O . LEU A 1 131 ? -6.516 17.219 2.801 1 94.31 131 LEU A O 1
ATOM 963 N N . TYR A 1 132 ? -4.902 17.203 1.241 1 89.88 132 TYR A N 1
ATOM 964 C CA . TYR A 1 132 ? -5.785 17.719 0.202 1 89.88 132 TYR A CA 1
ATOM 965 C C . TYR A 1 132 ? -6.938 16.75 -0.068 1 89.88 132 TYR A C 1
ATOM 967 O O . TYR A 1 132 ? -8.102 17.156 -0.111 1 89.88 132 TYR A O 1
ATOM 975 N N . GLY A 1 133 ? -6.598 15.5 -0.204 1 88 133 GLY A N 1
ATOM 976 C CA . GLY A 1 133 ? -7.613 14.477 -0.405 1 88 133 GLY A CA 1
ATOM 977 C C . GLY A 1 133 ? -8.594 14.375 0.745 1 88 133 GLY A C 1
ATOM 978 O O . GLY A 1 133 ? -9.797 14.18 0.529 1 88 133 GLY A O 1
ATOM 979 N N . ALA A 1 134 ? -8.094 14.492 1.967 1 94.38 134 ALA A N 1
ATOM 980 C CA . ALA A 1 134 ? -8.945 14.438 3.15 1 94.38 134 ALA A CA 1
ATOM 981 C C . ALA A 1 134 ? -10.008 15.523 3.115 1 94.38 134 ALA A C 1
ATOM 983 O O . ALA A 1 134 ? -11.18 15.266 3.406 1 94.38 134 ALA A O 1
ATOM 984 N N . ARG A 1 135 ? -9.602 16.734 2.764 1 94.38 135 ARG A N 1
ATOM 985 C CA . ARG A 1 135 ? -10.531 17.844 2.666 1 94.38 135 ARG A CA 1
ATOM 986 C C . ARG A 1 135 ? -11.594 17.578 1.606 1 94.38 135 ARG A C 1
ATOM 988 O O . ARG A 1 135 ? -12.773 17.891 1.809 1 94.38 135 ARG A O 1
ATOM 995 N N . ARG A 1 136 ? -11.242 16.938 0.505 1 89.31 136 ARG A N 1
ATOM 996 C CA . ARG A 1 136 ? -12.172 16.609 -0.569 1 89.31 136 ARG A CA 1
ATOM 997 C C . ARG A 1 136 ? -13.219 15.594 -0.102 1 89.31 136 ARG A C 1
ATOM 999 O O . ARG A 1 136 ? -14.359 15.609 -0.568 1 89.31 136 ARG A O 1
ATOM 1006 N N . PHE A 1 137 ? -12.82 14.773 0.866 1 92.19 137 PHE A N 1
ATOM 1007 C CA . PHE A 1 137 ? -13.719 13.742 1.359 1 92.19 137 PHE A CA 1
ATOM 1008 C C . PHE A 1 137 ? -14.469 14.211 2.602 1 92.19 137 PHE A C 1
ATOM 1010 O O . PHE A 1 137 ? -15.141 13.43 3.268 1 92.19 137 PHE A O 1
ATOM 1017 N N . GLY A 1 138 ? -14.234 15.492 2.977 1 93.75 138 GLY A N 1
ATOM 1018 C CA . GLY A 1 138 ? -15.008 16.094 4.051 1 93.75 138 GLY A CA 1
ATOM 1019 C C . GLY A 1 138 ? -14.445 15.812 5.43 1 93.75 138 GLY A C 1
ATOM 1020 O O . GLY A 1 138 ? -15.133 15.977 6.438 1 93.75 138 GLY A O 1
ATOM 1021 N N . VAL A 1 139 ? -13.266 15.367 5.484 1 96.12 139 VAL A N 1
ATOM 1022 C CA . VAL A 1 139 ? -12.625 15.117 6.77 1 96.12 139 VAL A CA 1
ATOM 1023 C C . VAL A 1 139 ? -12.133 16.438 7.363 1 96.12 139 VAL A C 1
ATOM 1025 O O . VAL A 1 139 ? -11.516 17.25 6.672 1 96.12 139 VAL A O 1
ATOM 1028 N N . ASP A 1 140 ? -12.453 16.703 8.625 1 97.62 140 ASP A N 1
ATOM 1029 C CA . ASP A 1 140 ? -11.953 17.891 9.32 1 97.62 140 ASP A CA 1
ATOM 1030 C C . ASP A 1 140 ? -10.477 17.734 9.688 1 97.62 140 ASP A C 1
ATOM 1032 O O . ASP A 1 140 ? -10.148 17.125 10.703 1 97.62 140 ASP A O 1
ATOM 1036 N N . VAL A 1 141 ? -9.625 18.344 8.93 1 98.12 141 VAL A N 1
ATOM 1037 C CA . VAL A 1 141 ? -8.195 18.125 9.094 1 98.12 141 VAL A CA 1
ATOM 1038 C C . VAL A 1 141 ? -7.668 18.953 10.258 1 98.12 141 VAL A C 1
ATOM 1040 O O . VAL A 1 141 ? -6.516 18.797 10.672 1 98.12 141 VAL A O 1
ATOM 1043 N N . SER A 1 142 ? -8.5 19.875 10.859 1 98.19 142 SER A N 1
ATOM 1044 C CA . SER A 1 142 ? -8.078 20.609 12.047 1 98.19 142 SER A CA 1
ATOM 1045 C C . SER A 1 142 ? -7.824 19.672 13.227 1 98.19 142 SER A C 1
ATOM 1047 O O . SER A 1 142 ? -7.188 20.062 14.203 1 98.19 142 SER A O 1
ATOM 1049 N N . GLU A 1 143 ? -8.289 18.453 13.18 1 97.62 143 GLU A N 1
ATOM 1050 C CA . GLU A 1 143 ? -8.078 17.438 14.195 1 97.62 143 GLU A CA 1
ATOM 1051 C C . GLU A 1 143 ? -6.625 16.953 14.211 1 97.62 143 GLU A C 1
ATOM 1053 O O . GLU A 1 143 ? -6.199 16.281 15.148 1 97.62 143 GLU A O 1
ATOM 1058 N N . PHE A 1 144 ? -5.84 17.391 13.227 1 98.38 144 PHE A N 1
ATOM 1059 C CA . PHE A 1 144 ? -4.477 16.891 13.062 1 98.38 144 PHE A CA 1
ATOM 1060 C C . PHE A 1 144 ? -3.486 18.047 12.977 1 98.38 144 PHE A C 1
ATOM 1062 O O . PHE A 1 144 ? -2.844 18.25 11.945 1 98.38 144 PHE A O 1
ATOM 1069 N N . PRO A 1 145 ? -3.238 18.75 14.086 1 98.19 145 PRO A N 1
ATOM 1070 C CA . PRO A 1 145 ? -2.426 19.969 14.062 1 98.19 145 PRO A CA 1
ATOM 1071 C C . PRO A 1 145 ? -0.976 19.703 13.672 1 98.19 145 PRO A C 1
ATOM 1073 O O . PRO A 1 145 ? -0.334 20.562 13.055 1 98.19 145 PRO A O 1
ATOM 1076 N N . GLU A 1 146 ? -0.447 18.547 14.07 1 98.19 146 GLU A N 1
ATOM 1077 C CA . GLU A 1 146 ? 0.933 18.25 13.695 1 98.19 146 GLU A CA 1
ATOM 1078 C C . GLU A 1 146 ? 1.069 18.062 12.188 1 98.19 146 GLU A C 1
ATOM 1080 O O . GLU A 1 146 ? 2.055 18.5 11.594 1 98.19 146 GLU A O 1
ATOM 1085 N N . LEU A 1 147 ? 0.101 17.453 11.578 1 98.38 147 LEU A N 1
ATOM 1086 C CA . LEU A 1 147 ? 0.128 17.281 10.125 1 98.38 147 LEU A CA 1
ATOM 1087 C C . LEU A 1 147 ? -0.049 18.609 9.422 1 98.38 147 LEU A C 1
ATOM 1089 O O . LEU A 1 147 ? 0.555 18.859 8.367 1 98.38 147 LEU A O 1
ATOM 1093 N N . LEU A 1 148 ? -0.871 19.469 9.977 1 97.94 148 LEU A N 1
ATOM 1094 C CA . LEU A 1 148 ? -1.075 20.781 9.391 1 97.94 148 LEU A CA 1
ATOM 1095 C C . LEU A 1 148 ? 0.201 21.609 9.469 1 97.94 148 LEU A C 1
ATOM 1097 O O . LEU A 1 148 ? 0.499 22.391 8.547 1 97.94 148 LEU A O 1
ATOM 1101 N N . ARG A 1 149 ? 0.878 21.453 10.57 1 97.19 149 ARG A N 1
ATOM 1102 C CA . ARG A 1 149 ? 2.172 22.125 10.688 1 97.19 149 ARG A CA 1
ATOM 1103 C C . ARG A 1 149 ? 3.119 21.672 9.578 1 97.19 149 ARG A C 1
ATOM 1105 O O . ARG A 1 149 ? 3.779 22.5 8.945 1 97.19 149 ARG A O 1
ATOM 1112 N N . VAL A 1 150 ? 3.215 20.406 9.352 1 97.19 150 VAL A N 1
ATOM 1113 C CA . VAL A 1 150 ? 4.062 19.844 8.305 1 97.19 150 VAL A CA 1
ATOM 1114 C C . VAL A 1 150 ? 3.643 20.391 6.949 1 97.19 150 VAL A C 1
ATOM 1116 O O . VAL A 1 150 ? 4.488 20.766 6.133 1 97.19 150 VAL A O 1
ATOM 1119 N N . GLU A 1 151 ? 2.4 20.391 6.688 1 96 151 GLU A N 1
ATOM 1120 C CA . GLU A 1 151 ? 1.885 20.938 5.434 1 96 151 GLU A CA 1
ATOM 1121 C C . GLU A 1 151 ? 2.332 22.375 5.227 1 96 151 GLU A C 1
ATOM 1123 O O . GLU A 1 151 ? 2.775 22.75 4.141 1 96 151 GLU A O 1
ATOM 1128 N N . ALA A 1 152 ? 2.203 23.188 6.25 1 96.19 152 ALA A N 1
ATOM 1129 C CA . ALA A 1 152 ? 2.586 24.594 6.18 1 96.19 152 ALA A CA 1
ATOM 1130 C C . ALA A 1 152 ? 4.07 24.75 5.859 1 96.19 152 ALA A C 1
ATOM 1132 O O . ALA A 1 152 ? 4.453 25.562 5.012 1 96.19 152 ALA A O 1
ATOM 1133 N N . GLU A 1 153 ? 4.891 23.953 6.535 1 95.44 153 GLU A N 1
ATOM 1134 C CA . GLU A 1 153 ? 6.328 23.984 6.293 1 95.44 153 GLU A CA 1
ATOM 1135 C C . GLU A 1 153 ? 6.656 23.609 4.852 1 95.44 153 GLU A C 1
ATOM 1137 O O . GLU A 1 153 ? 7.523 24.219 4.223 1 95.44 153 GLU A O 1
ATOM 1142 N N . CYS A 1 154 ? 5.961 22.578 4.363 1 92.75 154 CYS A N 1
ATOM 1143 C CA . CYS A 1 154 ? 6.199 22.109 3.002 1 92.75 154 CYS A CA 1
ATOM 1144 C C . CYS A 1 154 ? 5.762 23.156 1.984 1 92.75 154 CYS A C 1
ATOM 1146 O O . CYS A 1 154 ? 6.426 23.359 0.966 1 92.75 154 CYS A O 1
ATOM 1148 N N . GLN A 1 155 ? 4.672 23.812 2.227 1 90.38 155 GLN A N 1
ATOM 1149 C CA . GLN A 1 155 ? 4.121 24.797 1.297 1 90.38 155 GLN A CA 1
ATOM 1150 C C . GLN A 1 155 ? 5.043 26 1.16 1 90.38 155 GLN A C 1
ATOM 1152 O O . GLN A 1 155 ? 4.988 26.719 0.161 1 90.38 155 GLN A O 1
ATOM 1157 N N . ASP A 1 156 ? 5.867 26.203 2.129 1 90.44 156 ASP A N 1
ATOM 1158 C CA . ASP A 1 156 ? 6.812 27.312 2.105 1 90.44 156 ASP A CA 1
ATOM 1159 C C . ASP A 1 156 ? 8.008 27 1.207 1 90.44 156 ASP A C 1
ATOM 1161 O O . ASP A 1 156 ? 8.797 27.891 0.888 1 90.44 156 ASP A O 1
ATOM 1165 N N . LEU A 1 157 ? 8.141 25.766 0.807 1 88.44 157 LEU A N 1
ATOM 1166 C CA . LEU A 1 157 ? 9.25 25.375 -0.051 1 88.44 157 LEU A CA 1
ATOM 1167 C C . LEU A 1 157 ? 8.891 25.547 -1.522 1 88.44 157 LEU A C 1
ATOM 1169 O O . LEU A 1 157 ? 7.793 25.172 -1.941 1 88.44 157 LEU A O 1
ATOM 1173 N N . PRO A 1 158 ? 9.75 26.016 -2.305 1 81.69 158 PRO A N 1
ATOM 1174 C CA . PRO A 1 158 ? 9.484 26.25 -3.725 1 81.69 158 PRO A CA 1
ATOM 1175 C C . PRO A 1 158 ? 9.062 24.984 -4.465 1 81.69 158 PRO A C 1
ATOM 1177 O O . PRO A 1 158 ? 8.195 25.047 -5.348 1 81.69 158 PRO A O 1
ATOM 1180 N N . SER A 1 159 ? 9.672 23.922 -4.082 1 76.75 159 SER A N 1
ATOM 1181 C CA . SER A 1 159 ? 9.391 22.672 -4.77 1 76.75 159 SER A CA 1
ATOM 1182 C C . SER A 1 159 ? 7.938 22.25 -4.57 1 76.75 159 SER A C 1
ATOM 1184 O O . SER A 1 159 ? 7.309 21.703 -5.488 1 76.75 159 SER A O 1
ATOM 1186 N N . PHE A 1 160 ? 7.406 22.406 -3.432 1 78.44 160 PHE A N 1
ATOM 1187 C CA . PHE A 1 160 ? 6.016 22.062 -3.162 1 78.44 160 PHE A CA 1
ATOM 1188 C C . PHE A 1 160 ? 5.07 23.062 -3.82 1 78.44 160 PHE A C 1
ATOM 1190 O O . PHE A 1 160 ? 4.008 22.688 -4.316 1 78.44 160 PHE A O 1
ATOM 1197 N N . GLN A 1 161 ? 5.469 24.297 -3.859 1 72.69 161 GLN A N 1
ATOM 1198 C CA . GLN A 1 161 ? 4.668 25.328 -4.516 1 72.69 161 GLN A CA 1
ATOM 1199 C C . GLN A 1 161 ? 4.555 25.062 -6.012 1 72.69 161 GLN A C 1
ATOM 1201 O O . GLN A 1 161 ? 3.475 25.219 -6.594 1 72.69 161 GLN A O 1
ATOM 1206 N N . ALA A 1 162 ? 5.605 24.641 -6.547 1 66.75 162 ALA A N 1
ATOM 1207 C CA . ALA A 1 162 ? 5.629 24.344 -7.973 1 66.75 162 ALA A CA 1
ATOM 1208 C C . ALA A 1 162 ? 4.734 23.141 -8.297 1 66.75 162 ALA A C 1
ATOM 1210 O O . ALA A 1 162 ? 4.027 23.141 -9.305 1 66.75 162 ALA A O 1
ATOM 1211 N N . ALA A 1 163 ? 4.777 22.172 -7.406 1 66.62 163 ALA A N 1
ATOM 1212 C CA . ALA A 1 163 ? 3.971 20.969 -7.613 1 66.62 163 ALA A CA 1
ATOM 1213 C C . ALA A 1 163 ? 2.482 21.281 -7.5 1 66.62 163 ALA A C 1
ATOM 1215 O O . ALA A 1 163 ? 1.667 20.719 -8.242 1 66.62 163 ALA A O 1
ATOM 1216 N N . ARG A 1 164 ? 2.113 22.047 -6.598 1 64.75 164 ARG A N 1
ATOM 1217 C CA . ARG A 1 164 ? 0.721 22.438 -6.426 1 64.75 164 ARG A CA 1
ATOM 1218 C C . ARG A 1 164 ? 0.212 23.203 -7.648 1 64.75 164 ARG A C 1
ATOM 1220 O O . ARG A 1 164 ? -0.919 22.984 -8.094 1 64.75 164 ARG A O 1
ATOM 1227 N N . ALA A 1 165 ? 1.095 23.938 -8.086 1 58.34 165 ALA A N 1
ATOM 1228 C CA . ALA A 1 165 ? 0.746 24.734 -9.258 1 58.34 165 ALA A CA 1
ATOM 1229 C C . ALA A 1 165 ? 0.521 23.844 -10.477 1 58.34 165 ALA A C 1
ATOM 1231 O O . ALA A 1 165 ? -0.384 24.094 -11.281 1 58.34 165 ALA A O 1
ATOM 1232 N N . ASP A 1 166 ? 1.32 22.875 -10.586 1 54.62 166 ASP A N 1
ATOM 1233 C CA . ASP A 1 166 ? 1.246 21.969 -11.727 1 54.62 166 ASP A CA 1
ATOM 1234 C C . ASP A 1 166 ? 0.009 21.078 -11.633 1 54.62 166 ASP A C 1
ATOM 1236 O O . ASP A 1 166 ? -0.528 20.641 -12.656 1 54.62 166 ASP A O 1
ATOM 1240 N N . ALA A 1 167 ? -0.251 20.719 -10.391 1 56.44 167 ALA A N 1
ATOM 1241 C CA . ALA A 1 167 ? -1.405 19.859 -10.18 1 56.44 167 ALA A CA 1
ATOM 1242 C C . ALA A 1 167 ? -2.711 20.609 -10.398 1 56.44 167 ALA A C 1
ATOM 1244 O O . ALA A 1 167 ? -3.754 20 -10.656 1 56.44 167 ALA A O 1
ATOM 1245 N N . GLN A 1 168 ? -2.709 21.938 -10.195 1 48.44 168 GLN A N 1
ATOM 1246 C CA . GLN A 1 168 ? -3.895 22.766 -10.43 1 48.44 168 GLN A CA 1
ATOM 1247 C C . GLN A 1 168 ? -3.705 23.656 -11.648 1 48.44 168 GLN A C 1
ATOM 1249 O O . GLN A 1 168 ? -3.736 24.891 -11.531 1 48.44 168 GLN A O 1
ATOM 1254 N N . PRO A 1 169 ? -3.361 23 -12.656 1 48.62 169 PRO A N 1
ATOM 1255 C CA . PRO A 1 169 ? -3.189 23.922 -13.781 1 48.62 169 PRO A CA 1
ATOM 1256 C C . PRO A 1 169 ? -4.375 24.859 -13.953 1 48.62 169 PRO A C 1
ATOM 1258 O O . PRO A 1 169 ? -4.203 26 -14.414 1 48.62 169 PRO A O 1
ATOM 1261 N N . ASP A 1 170 ? -5.605 24.328 -13.805 1 40.41 170 ASP A N 1
ATOM 1262 C CA . ASP A 1 170 ? -6.754 25.203 -14.039 1 40.41 170 ASP A CA 1
ATOM 1263 C C . ASP A 1 170 ? -6.941 26.188 -12.898 1 40.41 170 ASP A C 1
ATOM 1265 O O . ASP A 1 170 ? -7.945 26.906 -12.844 1 40.41 170 ASP A O 1
ATOM 1269 N N . ALA A 1 171 ? -6.355 26.219 -11.812 1 41.84 171 ALA A N 1
ATOM 1270 C CA . ALA A 1 171 ? -6.473 27.312 -10.852 1 41.84 171 ALA A CA 1
ATOM 1271 C C . ALA A 1 171 ? -6.086 28.641 -11.492 1 41.84 171 ALA A C 1
ATOM 1273 O O . ALA A 1 171 ? -4.902 28.891 -11.734 1 41.84 171 ALA A O 1
ATOM 1274 N N . GLU A 1 172 ? -6.68 29.078 -12.422 1 36.34 172 GLU A N 1
ATOM 1275 C CA . GLU A 1 172 ? -6.641 30.438 -12.938 1 36.34 172 GLU A CA 1
ATOM 1276 C C . GLU A 1 172 ? -6.273 31.438 -11.836 1 36.34 172 GLU A C 1
ATOM 1278 O O . GLU A 1 172 ? -6.836 31.391 -10.742 1 36.34 172 GLU A O 1
ATOM 1283 N N . ALA A 1 173 ? -5 31.984 -11.734 1 38.97 173 ALA A N 1
ATOM 1284 C CA . ALA A 1 173 ? -4.758 33.188 -10.961 1 38.97 173 ALA A CA 1
ATOM 1285 C C . ALA A 1 173 ? -6.027 34.031 -10.852 1 38.97 173 ALA A C 1
ATOM 1287 O O . ALA A 1 173 ? -6.754 34.219 -11.836 1 38.97 173 ALA A O 1
ATOM 1288 N N . PRO A 1 174 ? -6.344 34.281 -9.508 1 35.62 174 PRO A N 1
ATOM 1289 C CA . PRO A 1 174 ? -7.406 35.312 -9.578 1 35.62 174 PRO A CA 1
ATOM 1290 C C . PRO A 1 174 ? -7.09 36.406 -10.562 1 35.62 174 PRO A C 1
ATOM 1292 O O . PRO A 1 174 ? -5.922 36.688 -10.844 1 35.62 174 PRO A O 1
ATOM 1295 N N . ALA B 1 1 ? 19.234 -16.156 3.141 1 36.53 1 ALA B N 1
ATOM 1296 C CA . ALA B 1 1 ? 19.344 -15.391 4.375 1 36.53 1 ALA B CA 1
ATOM 1297 C C . ALA B 1 1 ? 18.453 -14.156 4.332 1 36.53 1 ALA B C 1
ATOM 1299 O O . ALA B 1 1 ? 17.828 -13.805 5.332 1 36.53 1 ALA B O 1
ATOM 1300 N N . GLU B 1 2 ? 18.359 -13.547 3.074 1 41.88 2 GLU B N 1
ATOM 1301 C CA . GLU B 1 2 ? 17.703 -12.25 2.953 1 41.88 2 GLU B CA 1
ATOM 1302 C C . GLU B 1 2 ? 16.188 -12.383 2.98 1 41.88 2 GLU B C 1
ATOM 1304 O O . GLU B 1 2 ? 15.484 -11.469 3.422 1 41.88 2 GLU B O 1
ATOM 1309 N N . LEU B 1 3 ? 15.742 -13.57 2.625 1 43.91 3 LEU B N 1
ATOM 1310 C CA . LEU B 1 3 ? 14.305 -13.82 2.623 1 43.91 3 LEU B CA 1
ATOM 1311 C C . LEU B 1 3 ? 13.742 -13.734 4.035 1 43.91 3 LEU B C 1
ATOM 1313 O O . LEU B 1 3 ? 12.562 -13.422 4.219 1 43.91 3 LEU B O 1
ATOM 1317 N N . HIS B 1 4 ? 14.625 -14.055 4.957 1 40.75 4 HIS B N 1
ATOM 1318 C CA . HIS B 1 4 ? 14.148 -14.094 6.336 1 40.75 4 HIS B CA 1
ATOM 1319 C C . HIS B 1 4 ? 13.734 -12.711 6.82 1 40.75 4 HIS B C 1
ATOM 1321 O O . HIS B 1 4 ? 12.906 -12.586 7.723 1 40.75 4 HIS B O 1
ATOM 1327 N N . ARG B 1 5 ? 14.281 -11.781 6.102 1 41.12 5 ARG B N 1
ATOM 1328 C CA . ARG B 1 5 ? 14.031 -10.43 6.59 1 41.12 5 ARG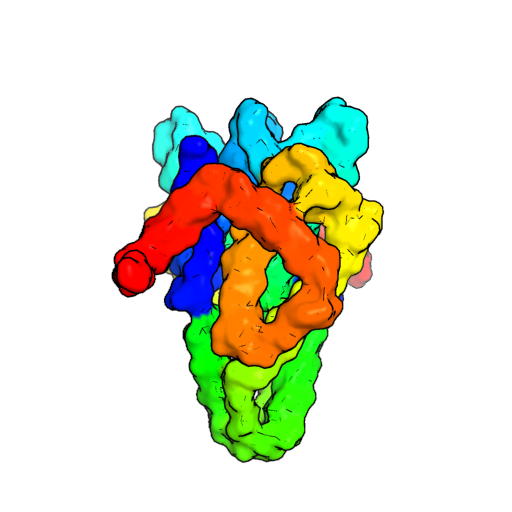 B CA 1
ATOM 1329 C C . ARG B 1 5 ? 12.773 -9.844 5.961 1 41.12 5 ARG B C 1
ATOM 1331 O O . ARG B 1 5 ? 12.312 -8.766 6.355 1 41.12 5 ARG B O 1
ATOM 1338 N N . TRP B 1 6 ? 12.258 -10.711 4.961 1 41.09 6 TRP B N 1
ATOM 1339 C CA . TRP B 1 6 ? 11.07 -10.18 4.301 1 41.09 6 TRP B CA 1
ATOM 1340 C C . TRP B 1 6 ? 9.852 -10.266 5.219 1 41.09 6 TRP B C 1
ATOM 1342 O O . TRP B 1 6 ? 9.57 -11.32 5.789 1 41.09 6 TRP B O 1
ATOM 1352 N N . ARG B 1 7 ? 9.469 -9.227 5.789 1 43.03 7 ARG B N 1
ATOM 1353 C CA . ARG B 1 7 ? 8.227 -9.211 6.555 1 43.03 7 ARG B CA 1
ATOM 1354 C C . ARG B 1 7 ? 7.055 -8.773 5.684 1 43.03 7 ARG B C 1
ATOM 1356 O O . ARG B 1 7 ? 6.938 -7.598 5.332 1 43.03 7 ARG B O 1
ATOM 1363 N N . GLY B 1 8 ? 6.582 -9.812 4.988 1 43.88 8 GLY B N 1
ATOM 1364 C CA . GLY B 1 8 ? 5.363 -9.57 4.234 1 43.88 8 GLY B CA 1
ATOM 1365 C C . GLY B 1 8 ? 4.25 -8.969 5.07 1 43.88 8 GLY B C 1
ATOM 1366 O O . GLY B 1 8 ? 4.441 -8.688 6.254 1 43.88 8 GLY B O 1
ATOM 1367 N N . GLN B 1 9 ? 3.215 -8.484 4.445 1 48.25 9 GLN B N 1
ATOM 1368 C CA . GLN B 1 9 ? 2.023 -7.965 5.102 1 48.25 9 GLN B CA 1
ATOM 1369 C C . GLN B 1 9 ? 1.31 -9.055 5.895 1 48.25 9 GLN B C 1
ATOM 1371 O O . GLN B 1 9 ? 1.113 -10.164 5.395 1 48.25 9 GLN B O 1
ATOM 1376 N N . ASP B 1 10 ? 1.474 -9.141 7.172 1 47.03 10 ASP B N 1
ATOM 1377 C CA . ASP B 1 10 ? 0.647 -10 8.016 1 47.03 10 ASP B CA 1
ATOM 1378 C C . ASP B 1 10 ? -0.82 -9.586 7.953 1 47.03 10 ASP B C 1
ATOM 1380 O O . ASP B 1 10 ? -1.179 -8.484 8.391 1 47.03 10 ASP B O 1
ATOM 1384 N N . PRO B 1 11 ? -1.552 -10.336 7.184 1 46.47 11 PRO B N 1
ATOM 1385 C CA . PRO B 1 11 ? -2.957 -9.961 7.008 1 46.47 11 PRO B CA 1
ATOM 1386 C C . PRO B 1 11 ? -3.656 -9.664 8.328 1 46.47 11 PRO B C 1
ATOM 1388 O O . PRO B 1 11 ? -4.703 -9.016 8.344 1 46.47 11 PRO B O 1
ATOM 1391 N N . ASP B 1 12 ? -3.115 -10.227 9.398 1 46.75 12 ASP B N 1
ATOM 1392 C CA . ASP B 1 12 ? -3.748 -9.984 10.688 1 46.75 12 ASP B CA 1
ATOM 1393 C C . ASP B 1 12 ? -3.34 -8.625 11.258 1 46.75 12 ASP B C 1
ATOM 1395 O O . ASP B 1 12 ? -3.867 -8.195 12.281 1 46.75 12 ASP B O 1
ATOM 1399 N N . ASN B 1 13 ? -2.467 -8.078 10.484 1 49.28 13 ASN B N 1
ATOM 1400 C CA . ASN B 1 13 ? -1.956 -6.824 11.031 1 49.28 13 ASN B CA 1
ATOM 1401 C C . ASN B 1 13 ? -2.764 -5.629 10.531 1 49.28 13 ASN B C 1
ATOM 1403 O O . ASN B 1 13 ? -3.262 -5.637 9.406 1 49.28 13 ASN B O 1
ATOM 1407 N N . ASP B 1 14 ? -3.025 -4.762 11.477 1 50.19 14 ASP B N 1
ATOM 1408 C CA . ASP B 1 14 ? -3.643 -3.484 11.141 1 50.19 14 ASP B CA 1
ATOM 1409 C C . ASP B 1 14 ? -2.807 -2.729 10.109 1 50.19 14 ASP B C 1
ATOM 1411 O O . ASP B 1 14 ? -1.581 -2.674 10.211 1 50.19 14 ASP B O 1
ATOM 1415 N N . PRO B 1 15 ? -3.381 -2.541 8.969 1 50.12 15 PRO B N 1
ATOM 1416 C CA . PRO B 1 15 ? -2.627 -1.823 7.941 1 50.12 15 PRO B CA 1
ATOM 1417 C C . PRO B 1 15 ? -1.787 -0.683 8.516 1 50.12 15 PRO B C 1
ATOM 1419 O O . PRO B 1 15 ? -0.767 -0.31 7.926 1 50.12 15 PRO B O 1
ATOM 1422 N N . VAL B 1 16 ? -2.27 -0.059 9.562 1 48.09 16 VAL B N 1
ATOM 1423 C CA . VAL B 1 16 ? -1.562 1.058 10.18 1 48.09 16 VAL B CA 1
ATOM 1424 C C . VAL B 1 16 ? -0.293 0.552 10.859 1 48.09 16 VAL B C 1
ATOM 1426 O O . VAL B 1 16 ? 0.749 1.209 10.812 1 48.09 16 VAL B O 1
ATOM 1429 N N . SER B 1 17 ? -0.351 -0.492 11.531 1 44.91 17 SER B N 1
ATOM 1430 C CA . SER B 1 17 ? 0.772 -0.963 12.336 1 44.91 17 SER B CA 1
ATOM 1431 C C . SER B 1 17 ? 1.671 -1.899 11.531 1 44.91 17 SER B C 1
ATOM 1433 O O . SER B 1 17 ? 2.881 -1.954 11.766 1 44.91 17 SER B O 1
ATOM 1435 N N . GLY B 1 18 ? 1.153 -2.705 10.742 1 45 18 GLY B N 1
ATOM 1436 C CA . GLY B 1 18 ? 1.927 -3.838 10.258 1 45 18 GLY B CA 1
ATOM 1437 C C . GLY B 1 18 ? 2.6 -3.574 8.922 1 45 18 GLY B C 1
ATOM 1438 O O . GLY B 1 18 ? 3.604 -4.211 8.586 1 45 18 GLY B O 1
ATOM 1439 N N . ASN B 1 19 ? 2.023 -2.764 8.109 1 50.47 19 ASN B N 1
ATOM 1440 C CA . ASN B 1 19 ? 2.5 -2.676 6.734 1 50.47 19 ASN B CA 1
ATOM 1441 C C . ASN B 1 19 ? 3.775 -1.844 6.633 1 50.47 19 ASN B C 1
ATOM 1443 O O . ASN B 1 19 ? 4.336 -1.689 5.547 1 50.47 19 ASN B O 1
ATOM 1447 N N . HIS B 1 20 ? 4.242 -1.316 7.758 1 53.97 20 HIS B N 1
ATOM 1448 C CA . HIS B 1 20 ? 5.379 -0.406 7.66 1 53.97 20 HIS B CA 1
ATOM 1449 C C . HIS B 1 20 ? 6.668 -1.164 7.359 1 53.97 20 HIS B C 1
ATOM 1451 O O . HIS B 1 20 ? 7.613 -0.596 6.805 1 53.97 20 HIS B O 1
ATOM 1457 N N . ARG B 1 21 ? 6.594 -2.4 7.383 1 65.56 21 ARG B N 1
ATOM 1458 C CA . ARG B 1 21 ? 7.863 -3.092 7.184 1 65.56 21 ARG B CA 1
ATOM 1459 C C . ARG B 1 21 ? 8.031 -3.52 5.727 1 65.56 21 ARG B C 1
ATOM 1461 O O . ARG B 1 21 ? 9.133 -3.869 5.297 1 65.56 21 ARG B O 1
ATOM 1468 N N . PHE B 1 22 ? 6.91 -3.301 5.09 1 74.5 22 PHE B N 1
ATOM 1469 C CA . PHE B 1 22 ? 6.938 -3.699 3.686 1 74.5 22 PHE B CA 1
ATOM 1470 C C . PHE B 1 22 ? 7.781 -2.73 2.865 1 74.5 22 PHE B C 1
ATOM 1472 O O . PHE B 1 22 ? 8.695 -3.146 2.15 1 74.5 22 PHE B O 1
ATOM 1479 N N . LEU B 1 23 ? 7.57 -1.511 3.105 1 73.12 23 LEU B N 1
ATOM 1480 C CA . LEU B 1 23 ? 8.305 -0.505 2.344 1 73.12 23 LEU B CA 1
ATOM 1481 C C . LEU B 1 23 ? 9.789 -0.542 2.682 1 73.12 23 LEU B C 1
ATOM 1483 O O . LEU B 1 23 ? 10.633 -0.394 1.797 1 73.12 23 LEU B O 1
ATOM 1487 N N . ASP B 1 24 ? 9.969 -0.771 3.951 1 75.25 24 ASP B N 1
ATOM 1488 C CA . ASP B 1 24 ? 11.375 -0.832 4.363 1 75.25 24 ASP B CA 1
ATOM 1489 C C . ASP B 1 24 ? 12.086 -2.014 3.707 1 75.25 24 ASP B C 1
ATOM 1491 O O . ASP B 1 24 ? 13.227 -1.885 3.258 1 75.25 24 ASP B O 1
ATOM 1495 N N . SER B 1 25 ? 11.367 -3.096 3.658 1 74.75 25 SER B N 1
ATOM 1496 C CA . SER B 1 25 ? 11.938 -4.277 3.02 1 74.75 25 SER B CA 1
ATOM 1497 C C . SER B 1 25 ? 12.203 -4.031 1.538 1 74.75 25 SER B C 1
ATOM 1499 O O . SER B 1 25 ? 13.25 -4.422 1.017 1 74.75 25 SER B O 1
ATOM 1501 N N . CYS B 1 26 ? 11.359 -3.34 0.893 1 76.69 26 CYS B N 1
ATOM 1502 C CA . CYS B 1 26 ? 11.508 -3.064 -0.531 1 76.69 26 CYS B CA 1
ATOM 1503 C C . CYS B 1 26 ? 12.648 -2.08 -0.778 1 76.69 26 CYS B C 1
ATOM 1505 O O . CYS B 1 26 ? 13.445 -2.266 -1.7 1 76.69 26 CYS B O 1
ATOM 1507 N N . CYS B 1 27 ? 12.734 -1.125 0.066 1 76.81 27 CYS B N 1
ATOM 1508 C CA . CYS B 1 27 ? 13.789 -0.125 -0.071 1 76.81 27 CYS B CA 1
ATOM 1509 C C . CYS B 1 27 ? 15.156 -0.734 0.202 1 76.81 27 CYS B C 1
ATOM 1511 O O . CYS B 1 27 ? 16.125 -0.459 -0.519 1 76.81 27 CYS B O 1
ATOM 1513 N N . SER B 1 28 ? 15.211 -1.521 1.258 1 75.5 28 SER B N 1
ATOM 1514 C CA . SER B 1 28 ? 16.469 -2.166 1.607 1 75.5 28 SER B CA 1
ATOM 1515 C C . SER B 1 28 ? 16.906 -3.145 0.525 1 75.5 28 SER B C 1
ATOM 1517 O O . SER B 1 28 ? 18.094 -3.232 0.206 1 75.5 28 SER B O 1
ATOM 1519 N N . ALA B 1 29 ? 15.961 -3.783 -0.014 1 69.25 29 ALA B N 1
ATOM 1520 C CA . ALA B 1 29 ? 16.234 -4.754 -1.068 1 69.25 29 ALA B CA 1
ATOM 1521 C C . ALA B 1 29 ? 16.766 -4.066 -2.324 1 69.25 29 ALA B C 1
ATOM 1523 O O . ALA B 1 29 ? 17.5 -4.664 -3.105 1 69.25 29 ALA B O 1
ATOM 1524 N N . SER B 1 30 ? 16.375 -2.783 -2.492 1 68.62 30 SER B N 1
ATOM 1525 C CA . SER B 1 30 ? 16.797 -2.053 -3.684 1 68.62 30 SER B CA 1
ATOM 1526 C C . SER B 1 30 ? 18.203 -1.511 -3.531 1 68.62 30 SER B C 1
ATOM 1528 O O . SER B 1 30 ? 18.891 -1.233 -4.523 1 68.62 30 SER B O 1
ATOM 1530 N N . SER B 1 31 ? 18.562 -1.227 -2.283 1 66.69 31 SER B N 1
ATOM 1531 C CA . SER B 1 31 ? 19.875 -0.635 -2.041 1 66.69 31 SER B CA 1
ATOM 1532 C C . SER B 1 31 ? 20.953 -1.708 -1.928 1 66.69 31 SER B C 1
ATOM 1534 O O . SER B 1 31 ? 22.141 -1.432 -2.135 1 66.69 31 SER B O 1
ATOM 1536 N N . SER B 1 32 ? 20.547 -2.875 -1.384 1 57.56 32 SER B N 1
ATOM 1537 C CA . SER B 1 32 ? 21.531 -3.928 -1.147 1 57.56 32 SER B CA 1
ATOM 1538 C C . SER B 1 32 ? 22.031 -4.527 -2.459 1 57.56 32 SER B C 1
ATOM 1540 O O . SER B 1 32 ? 21.391 -4.363 -3.502 1 57.56 32 SER B O 1
ATOM 1542 N N . ALA B 1 33 ? 23.219 -5.004 -2.426 1 50.38 33 ALA B N 1
ATOM 1543 C CA . ALA B 1 33 ? 23.734 -5.898 -3.457 1 50.38 33 ALA B CA 1
ATOM 1544 C C . ALA B 1 33 ? 22.781 -7.047 -3.729 1 50.38 33 ALA B C 1
ATOM 1546 O O . ALA B 1 33 ? 22.953 -7.809 -4.684 1 50.38 33 ALA B O 1
ATOM 1547 N N . SER B 1 34 ? 21.859 -7.348 -2.844 1 52.19 34 SER B N 1
ATOM 1548 C CA . SER B 1 34 ? 21.062 -8.57 -2.781 1 52.19 34 SER B CA 1
ATOM 1549 C C . SER B 1 34 ? 19.734 -8.391 -3.5 1 52.19 34 SER B C 1
ATOM 1551 O O . SER B 1 34 ? 18.844 -7.703 -3.002 1 52.19 34 SER B O 1
ATOM 1553 N N . PRO B 1 35 ? 19.484 -8.82 -4.672 1 62.41 35 PRO B N 1
ATOM 1554 C CA . PRO B 1 35 ? 18.672 -8.477 -5.848 1 62.41 35 PRO B CA 1
ATOM 1555 C C . PRO B 1 35 ? 17.188 -8.781 -5.66 1 62.41 35 PRO B C 1
ATOM 1557 O O . PRO B 1 35 ? 16.719 -9.852 -6.062 1 62.41 35 PRO B O 1
ATOM 1560 N N . LEU B 1 36 ? 16.469 -8.508 -4.441 1 79 36 LEU B N 1
ATOM 1561 C CA . LEU B 1 36 ? 15.039 -8.805 -4.492 1 79 36 LEU B CA 1
ATOM 1562 C C . LEU B 1 36 ? 14.297 -7.801 -5.371 1 79 36 LEU B C 1
ATOM 1564 O O . LEU B 1 36 ? 13.172 -8.047 -5.793 1 79 36 LEU B O 1
ATOM 1568 N N . VAL B 1 37 ? 14.891 -6.738 -5.535 1 82.31 37 VAL B N 1
ATOM 1569 C CA . VAL B 1 37 ? 14.43 -5.812 -6.566 1 82.31 37 VAL B CA 1
ATOM 1570 C C . VAL B 1 37 ? 15.398 -5.824 -7.746 1 82.31 37 VAL B C 1
ATOM 1572 O O . VAL B 1 37 ? 16.594 -5.586 -7.578 1 82.31 37 VAL B O 1
ATOM 1575 N N . PRO B 1 38 ? 14.828 -6.195 -8.828 1 85.31 38 PRO B N 1
ATOM 1576 C CA . PRO B 1 38 ? 15.719 -6.332 -9.984 1 85.31 38 PRO B CA 1
ATOM 1577 C C . PRO B 1 38 ? 16.547 -5.078 -10.242 1 85.31 38 PRO B C 1
ATOM 1579 O O . PRO B 1 38 ? 16.047 -3.961 -10.078 1 85.31 38 PRO B O 1
ATOM 1582 N N . ASP B 1 39 ? 17.766 -5.336 -10.672 1 82.38 39 ASP B N 1
ATOM 1583 C CA . ASP B 1 39 ? 18.703 -4.266 -10.984 1 82.38 39 ASP B CA 1
ATOM 1584 C C . ASP B 1 39 ? 18.359 -3.588 -12.305 1 82.38 39 ASP B C 1
ATOM 1586 O O . ASP B 1 39 ? 18.391 -4.219 -13.367 1 82.38 39 ASP B O 1
ATOM 1590 N N . ALA B 1 40 ? 18.109 -2.332 -12.211 1 81.38 40 ALA B N 1
ATOM 1591 C CA . ALA B 1 40 ? 17.672 -1.583 -13.383 1 81.38 40 ALA B CA 1
ATOM 1592 C C . ALA B 1 40 ? 18.797 -1.423 -14.383 1 81.38 40 ALA B C 1
ATOM 1594 O O . ALA B 1 40 ? 18.562 -1.113 -15.555 1 81.38 40 ALA B O 1
ATOM 1595 N N . GLU B 1 41 ? 20 -1.652 -13.914 1 83.19 41 GLU B N 1
ATOM 1596 C CA . GLU B 1 41 ? 21.141 -1.425 -14.773 1 83.19 41 GLU B CA 1
ATOM 1597 C C . GLU B 1 41 ? 21.422 -2.639 -15.656 1 83.19 41 GLU B C 1
ATOM 1599 O O . GLU B 1 41 ? 22.203 -2.555 -16.609 1 83.19 41 GLU B O 1
ATOM 1604 N N . ARG B 1 42 ? 20.828 -3.766 -15.391 1 84.44 42 ARG B N 1
ATOM 1605 C CA . ARG B 1 42 ? 21 -4.961 -16.219 1 84.44 42 ARG B CA 1
ATOM 1606 C C . ARG B 1 42 ? 20.062 -4.934 -17.422 1 84.44 42 ARG B C 1
ATOM 1608 O O . ARG B 1 42 ? 19.047 -4.246 -17.406 1 84.44 42 ARG B O 1
ATOM 1615 N N . PRO B 1 43 ? 20.484 -5.555 -18.5 1 87 43 PRO B N 1
ATOM 1616 C CA . PRO B 1 43 ? 19.578 -5.617 -19.656 1 87 43 PRO B CA 1
ATOM 1617 C C . PRO B 1 43 ? 18.172 -6.109 -19.281 1 87 43 PRO B C 1
ATOM 1619 O O . PRO B 1 43 ? 18.047 -7.148 -18.625 1 87 43 PRO B O 1
ATOM 1622 N N . GLY B 1 44 ? 17.219 -5.355 -19.594 1 88.06 44 GLY B N 1
ATOM 1623 C CA . GLY B 1 44 ? 15.836 -5.688 -19.266 1 88.06 44 GLY B CA 1
ATOM 1624 C C . GLY B 1 44 ? 15.484 -5.41 -17.812 1 88.06 44 GLY B C 1
ATOM 1625 O O . GLY B 1 44 ? 14.352 -5.652 -17.391 1 88.06 44 GLY B O 1
ATOM 1626 N N . GLY B 1 45 ? 16.453 -4.879 -17.109 1 86.94 45 GLY B N 1
ATOM 1627 C CA . GLY B 1 45 ? 16.312 -4.703 -15.672 1 86.94 45 GLY B CA 1
ATOM 1628 C C . GLY B 1 45 ? 15.273 -3.662 -15.297 1 86.94 45 GLY B C 1
ATOM 1629 O O . GLY B 1 45 ? 14.555 -3.818 -14.312 1 86.94 45 GLY B O 1
ATOM 1630 N N . ILE B 1 46 ? 15.141 -2.68 -16.109 1 84.25 46 ILE B N 1
ATOM 1631 C CA . ILE B 1 46 ? 14.188 -1.606 -15.836 1 84.25 46 ILE B CA 1
ATOM 1632 C C . ILE B 1 46 ? 12.766 -2.156 -15.875 1 84.25 46 ILE B C 1
ATOM 1634 O O . ILE B 1 46 ? 11.969 -1.894 -14.969 1 84.25 46 ILE B O 1
ATOM 1638 N N . LEU B 1 47 ? 12.516 -2.938 -16.875 1 87.12 47 LEU B N 1
ATOM 1639 C CA . LEU B 1 47 ? 11.18 -3.494 -17.016 1 87.12 47 LEU B CA 1
ATOM 1640 C C . LEU B 1 47 ? 10.891 -4.516 -15.922 1 87.12 47 LEU B C 1
ATOM 1642 O O . LEU B 1 47 ? 9.805 -4.512 -15.336 1 87.12 47 LEU B O 1
ATOM 1646 N N . ARG B 1 48 ? 11.859 -5.34 -15.625 1 90.12 48 ARG B N 1
ATOM 1647 C CA . ARG B 1 48 ? 11.672 -6.348 -14.586 1 90.12 48 ARG B CA 1
ATOM 1648 C C . ARG B 1 48 ? 11.43 -5.699 -13.227 1 90.12 48 ARG B C 1
ATOM 1650 O O . ARG B 1 48 ? 10.578 -6.152 -12.461 1 90.12 48 ARG B O 1
ATOM 1657 N N . ARG B 1 49 ? 12.172 -4.707 -13.016 1 86.44 49 ARG B N 1
ATOM 1658 C CA . ARG B 1 49 ? 12.008 -3.961 -11.773 1 86.44 49 ARG B CA 1
ATOM 1659 C C . ARG B 1 49 ? 10.617 -3.346 -11.68 1 86.44 49 ARG B C 1
ATOM 1661 O O . ARG B 1 49 ? 9.938 -3.486 -10.664 1 86.44 49 ARG B O 1
ATOM 1668 N N . ALA B 1 50 ? 10.219 -2.721 -12.703 1 84.75 50 ALA B N 1
ATOM 1669 C CA . ALA B 1 50 ? 8.906 -2.074 -12.734 1 84.75 50 ALA B CA 1
ATOM 1670 C C . ALA B 1 50 ? 7.789 -3.09 -12.5 1 84.75 50 ALA B C 1
ATOM 1672 O O . ALA B 1 50 ? 6.875 -2.85 -11.711 1 84.75 50 ALA B O 1
ATOM 1673 N N . LYS B 1 51 ? 7.918 -4.191 -13.141 1 89.81 51 LYS B N 1
ATOM 1674 C CA . LYS B 1 51 ? 6.879 -5.215 -13.023 1 89.81 51 LYS B CA 1
ATOM 1675 C C . LYS B 1 51 ? 6.891 -5.859 -11.648 1 89.81 51 LYS B C 1
ATOM 1677 O O . LYS B 1 51 ? 5.832 -6.148 -11.078 1 89.81 51 LYS B O 1
ATOM 1682 N N . ALA B 1 52 ? 8.062 -6.074 -11.117 1 90.81 52 ALA B N 1
ATOM 1683 C CA . ALA B 1 52 ? 8.164 -6.648 -9.773 1 90.81 52 ALA B CA 1
ATOM 1684 C C . ALA B 1 52 ? 7.512 -5.734 -8.742 1 90.81 52 ALA B C 1
ATOM 1686 O O . ALA B 1 52 ? 6.738 -6.191 -7.898 1 90.81 52 ALA B O 1
ATOM 1687 N N . LEU B 1 53 ? 7.848 -4.52 -8.875 1 85.44 53 LEU B N 1
ATOM 1688 C CA . LEU B 1 53 ? 7.316 -3.549 -7.926 1 85.44 53 LEU B CA 1
ATOM 1689 C C . LEU B 1 53 ? 5.824 -3.328 -8.148 1 85.44 53 LEU B C 1
ATOM 1691 O O . LEU B 1 53 ? 5.078 -3.094 -7.195 1 85.44 53 LEU B O 1
ATOM 1695 N N . GLN B 1 54 ? 5.395 -3.463 -9.359 1 86.94 54 GLN B N 1
ATOM 1696 C CA . GLN B 1 54 ? 3.969 -3.385 -9.664 1 86.94 54 GLN B CA 1
ATOM 1697 C C . GLN B 1 54 ? 3.197 -4.512 -8.984 1 86.94 54 GLN B C 1
ATOM 1699 O O . GLN B 1 54 ? 2.168 -4.27 -8.344 1 86.94 54 GLN B O 1
ATOM 1704 N N . ILE B 1 55 ? 3.703 -5.676 -9.07 1 91.25 55 ILE B N 1
ATOM 1705 C CA . ILE B 1 55 ? 3.062 -6.828 -8.445 1 91.25 55 ILE B CA 1
ATOM 1706 C C . ILE B 1 55 ? 3.041 -6.656 -6.934 1 91.25 55 ILE B C 1
ATOM 1708 O O . ILE B 1 55 ? 2.008 -6.859 -6.293 1 91.25 55 ILE B O 1
ATOM 1712 N N . ALA B 1 56 ? 4.164 -6.293 -6.402 1 88.06 56 ALA B N 1
ATOM 1713 C CA . ALA B 1 56 ? 4.254 -6.078 -4.961 1 88.06 56 ALA B CA 1
ATOM 1714 C C . ALA B 1 56 ? 3.24 -5.039 -4.492 1 88.06 56 ALA B C 1
ATOM 1716 O O . ALA B 1 56 ? 2.59 -5.215 -3.461 1 88.06 56 ALA B O 1
ATOM 1717 N N . GLU B 1 57 ? 3.08 -4.039 -5.281 1 85.06 57 GLU B N 1
ATOM 1718 C CA . GLU B 1 57 ? 2.162 -2.959 -4.922 1 85.06 57 GLU B CA 1
ATOM 1719 C C . GLU B 1 57 ? 0.709 -3.414 -5.023 1 85.06 57 GLU B C 1
ATOM 1721 O O . GLU B 1 57 ? -0.116 -3.062 -4.18 1 85.06 57 GLU B O 1
ATOM 1726 N N . ILE B 1 58 ? 0.372 -4.113 -6.055 1 86.88 58 ILE B N 1
ATOM 1727 C CA . ILE B 1 58 ? -0.979 -4.645 -6.207 1 86.88 58 ILE B CA 1
ATOM 1728 C C . ILE B 1 58 ? -1.358 -5.449 -4.965 1 86.88 58 ILE B C 1
ATOM 1730 O O . ILE B 1 58 ? -2.453 -5.281 -4.418 1 86.88 58 ILE B O 1
ATOM 1734 N N . ILE B 1 59 ? -0.461 -6.215 -4.527 1 89.56 59 ILE B N 1
ATOM 1735 C CA . ILE B 1 59 ? -0.757 -7.086 -3.395 1 89.56 59 ILE B CA 1
ATOM 1736 C C . ILE B 1 59 ? -0.785 -6.266 -2.107 1 89.56 59 ILE B C 1
ATOM 1738 O O . ILE B 1 59 ? -1.716 -6.383 -1.307 1 89.56 59 ILE B O 1
ATOM 1742 N N . ASN B 1 60 ? 0.151 -5.414 -1.934 1 85.5 60 ASN B N 1
ATOM 1743 C CA . ASN B 1 60 ? 0.304 -4.633 -0.711 1 85.5 60 ASN B CA 1
ATOM 1744 C C . ASN B 1 60 ? -0.822 -3.617 -0.55 1 85.5 60 ASN B C 1
ATOM 1746 O O . ASN B 1 60 ? -1.312 -3.398 0.559 1 85.5 60 ASN B O 1
ATOM 1750 N N . SER B 1 61 ? -1.211 -3.014 -1.654 1 85 61 SER B N 1
ATOM 1751 C CA . SER B 1 61 ? -2.143 -1.895 -1.551 1 85 61 SER B CA 1
ATOM 1752 C C . SER B 1 61 ? -3.455 -2.201 -2.264 1 85 61 SER B C 1
ATOM 1754 O O . SER B 1 61 ? -4.457 -1.51 -2.057 1 85 61 SER B O 1
ATOM 1756 N N . GLY B 1 62 ? -3.525 -3.197 -3.021 1 84 62 GLY B N 1
ATOM 1757 C CA . GLY B 1 62 ? -4.73 -3.525 -3.768 1 84 62 GLY B CA 1
ATOM 1758 C C . GLY B 1 62 ? -5.48 -4.711 -3.195 1 84 62 GLY B C 1
ATOM 1759 O O . GLY B 1 62 ? -6.676 -4.879 -3.451 1 84 62 GLY B O 1
ATOM 1760 N N . ILE B 1 63 ? -4.789 -5.555 -2.428 1 87.69 63 ILE B N 1
ATOM 1761 C CA . ILE B 1 63 ? -5.418 -6.762 -1.903 1 87.69 63 ILE B CA 1
ATOM 1762 C C . ILE B 1 63 ? -5.422 -6.719 -0.377 1 87.69 63 ILE B C 1
ATOM 1764 O O . ILE B 1 63 ? -6.484 -6.738 0.249 1 87.69 63 ILE B O 1
ATOM 1768 N N . GLN B 1 64 ? -4.312 -6.539 0.242 1 83.94 64 GLN B N 1
ATOM 1769 C CA . GLN B 1 64 ? -4.102 -6.762 1.669 1 83.94 64 GLN B CA 1
ATOM 1770 C C . GLN B 1 64 ? -4.988 -5.84 2.504 1 83.94 64 GLN B C 1
ATOM 1772 O O . GLN B 1 64 ? -5.594 -6.273 3.484 1 83.94 64 GLN B O 1
ATOM 1777 N N . PRO B 1 65 ? -5.102 -4.594 2.123 1 83.5 65 PRO B N 1
ATOM 1778 C CA . PRO B 1 65 ? -5.938 -3.713 2.941 1 83.5 65 PRO B CA 1
ATOM 1779 C C . PRO B 1 65 ? -7.387 -4.184 3.018 1 83.5 65 PRO B C 1
ATOM 1781 O O . PRO B 1 65 ? -8.078 -3.912 4.004 1 83.5 65 PRO B O 1
ATOM 1784 N N . PHE B 1 66 ? -7.848 -4.953 2.043 1 84 66 PHE B N 1
ATOM 1785 C CA . PHE B 1 66 ? -9.242 -5.379 1.959 1 84 66 PHE B CA 1
ATOM 1786 C C . PHE B 1 66 ? -9.43 -6.734 2.623 1 84 66 PHE B C 1
ATOM 1788 O O . PHE B 1 66 ? -10.562 -7.133 2.924 1 84 66 PHE B O 1
ATOM 1795 N N . GLN B 1 67 ? -8.32 -7.395 2.846 1 84.06 67 GLN B N 1
ATOM 1796 C CA . GLN B 1 67 ? -8.469 -8.719 3.438 1 84.06 67 GLN B CA 1
ATOM 1797 C C . GLN B 1 67 ? -8.078 -8.711 4.91 1 84.06 67 GLN B C 1
ATOM 1799 O O . GLN B 1 67 ? -8.258 -9.711 5.613 1 84.06 67 GLN B O 1
ATOM 1804 N N . ASN B 1 68 ? -7.551 -7.602 5.348 1 77.5 68 ASN B N 1
ATOM 1805 C CA . ASN B 1 68 ? -7.254 -7.477 6.773 1 77.5 68 ASN B CA 1
ATOM 1806 C C . ASN B 1 68 ? -8.523 -7.527 7.617 1 77.5 68 ASN B C 1
ATOM 1808 O O . ASN B 1 68 ? -9.555 -6.973 7.23 1 77.5 68 ASN B O 1
ATOM 1812 N N . LEU B 1 69 ? -8.391 -8.086 8.766 1 72.56 69 LEU B N 1
ATOM 1813 C CA . LEU B 1 69 ? -9.547 -8.336 9.625 1 72.56 69 LEU B CA 1
ATOM 1814 C C . LEU B 1 69 ? -10.188 -7.023 10.07 1 72.56 69 LEU B C 1
ATOM 1816 O O . LEU B 1 69 ? -11.414 -6.926 10.164 1 72.56 69 LEU B O 1
ATOM 1820 N N . SER B 1 70 ? -9.375 -6.047 10.383 1 72.69 70 SER B N 1
ATOM 1821 C CA . SER B 1 70 ? -9.922 -4.77 10.828 1 72.69 70 SER B CA 1
ATOM 1822 C C . SER B 1 70 ? -10.781 -4.133 9.742 1 72.69 70 SER B C 1
ATOM 1824 O O . SER B 1 70 ? -11.836 -3.557 10.031 1 72.69 70 SER B O 1
ATOM 1826 N N . THR B 1 71 ? -10.391 -4.238 8.531 1 77.06 71 THR B N 1
ATOM 1827 C CA . THR B 1 71 ? -11.156 -3.691 7.418 1 77.06 71 THR B CA 1
ATOM 1828 C C . THR B 1 71 ? -12.438 -4.492 7.199 1 77.06 71 THR B C 1
ATOM 1830 O O . THR B 1 71 ? -13.508 -3.912 7 1 77.06 71 THR B O 1
ATOM 1833 N N . ILE B 1 72 ? -12.344 -5.727 7.262 1 76.19 72 ILE B N 1
ATOM 1834 C CA . ILE B 1 72 ? -13.5 -6.598 7.086 1 76.19 72 ILE B CA 1
ATOM 1835 C C . ILE B 1 72 ? -14.555 -6.27 8.141 1 76.19 72 ILE B C 1
ATOM 1837 O O . ILE B 1 72 ? -15.742 -6.148 7.828 1 76.19 72 ILE B O 1
ATOM 1841 N N . LYS B 1 73 ? -14.055 -6.055 9.32 1 77.31 73 LYS B N 1
ATOM 1842 C CA . LYS B 1 73 ? -14.969 -5.703 10.398 1 77.31 73 LYS B CA 1
ATOM 1843 C C . LYS B 1 73 ? -15.609 -4.344 10.156 1 77.31 73 LYS B C 1
ATOM 1845 O O . LYS B 1 73 ? -16.812 -4.168 10.383 1 77.31 73 LYS B O 1
ATOM 1850 N N . SER B 1 74 ? -14.844 -3.451 9.688 1 74.75 74 SER B N 1
ATOM 1851 C CA . SER B 1 74 ? -15.344 -2.105 9.438 1 74.75 74 SER B CA 1
ATOM 1852 C C . SER B 1 74 ? -16.391 -2.107 8.336 1 74.75 74 SER B C 1
ATOM 1854 O O . SER B 1 74 ? -17.391 -1.378 8.414 1 74.75 74 SER B O 1
ATOM 1856 N N . VAL B 1 75 ? -16.203 -2.867 7.363 1 74.75 75 VAL B N 1
ATOM 1857 C CA . VAL B 1 75 ? -17.141 -2.98 6.258 1 74.75 75 VAL B CA 1
ATOM 1858 C C . VAL B 1 75 ? -18.453 -3.607 6.75 1 74.75 75 VAL B C 1
ATOM 1860 O O . VAL B 1 75 ? -19.547 -3.148 6.398 1 74.75 75 VAL B O 1
ATOM 1863 N N . LYS B 1 76 ? -18.281 -4.551 7.609 1 75.5 76 LYS B N 1
ATOM 1864 C CA . LYS B 1 76 ? -19.453 -5.195 8.172 1 75.5 76 LYS B CA 1
ATOM 1865 C C . LYS B 1 76 ? -20.266 -4.219 9.023 1 75.5 76 LYS B C 1
ATOM 1867 O O . LYS B 1 76 ? -21.5 -4.156 8.914 1 75.5 76 LYS B O 1
ATOM 1872 N N . VAL B 1 77 ? -19.594 -3.492 9.781 1 73.5 77 VAL B N 1
ATOM 1873 C CA . VAL B 1 77 ? -20.25 -2.543 10.68 1 73.5 77 VAL B CA 1
ATOM 1874 C C . VAL B 1 77 ? -20.938 -1.452 9.859 1 73.5 77 VAL B C 1
ATOM 1876 O O . VAL B 1 77 ? -22.094 -1.11 10.117 1 73.5 77 VAL B O 1
ATOM 1879 N N . ALA B 1 78 ? -20.266 -1.029 8.844 1 71.5 78 ALA B N 1
ATOM 1880 C CA . ALA B 1 78 ? -20.812 0.036 8.008 1 71.5 78 ALA B CA 1
ATOM 1881 C C . ALA B 1 78 ? -22.047 -0.445 7.246 1 71.5 78 ALA B C 1
ATOM 1883 O O . ALA B 1 78 ? -23.031 0.285 7.121 1 71.5 78 ALA B O 1
ATOM 1884 N N . THR B 1 79 ? -22 -1.623 6.832 1 73.38 79 THR B N 1
ATOM 1885 C CA . THR B 1 79 ? -23.109 -2.164 6.051 1 73.38 79 THR B CA 1
ATOM 1886 C C . THR B 1 79 ? -24.297 -2.496 6.953 1 73.38 79 THR B C 1
ATOM 1888 O O . THR B 1 79 ? -25.453 -2.256 6.586 1 73.38 79 THR B O 1
ATOM 1891 N N . SER B 1 80 ? -23.875 -3.006 8.086 1 73.75 80 SER B N 1
ATOM 1892 C CA . SER B 1 80 ? -24.953 -3.301 9.023 1 73.75 80 SER B CA 1
ATOM 1893 C C . SER B 1 80 ? -25.688 -2.029 9.453 1 73.75 80 SER B C 1
ATOM 1895 O O . SER B 1 80 ? -26.906 -2.01 9.547 1 73.75 80 SER B O 1
ATOM 1897 N N . ALA B 1 81 ? -24.969 -1.064 9.633 1 72.06 81 ALA B N 1
ATOM 1898 C CA . ALA B 1 81 ? -25.547 0.217 10.031 1 72.06 81 ALA B CA 1
ATOM 1899 C C . ALA B 1 81 ? -26.453 0.779 8.938 1 72.06 81 ALA B C 1
ATOM 1901 O O . ALA B 1 81 ? -27.406 1.493 9.227 1 72.06 81 ALA B O 1
ATOM 1902 N N . ALA B 1 82 ? -26.203 0.318 7.766 1 69.31 82 ALA B N 1
ATOM 1903 C CA . ALA B 1 82 ? -26.984 0.794 6.629 1 69.31 82 ALA B CA 1
ATOM 1904 C C . ALA B 1 82 ? -28.125 -0.162 6.312 1 69.31 82 ALA B C 1
ATOM 1906 O O . ALA B 1 82 ? -28.859 0.037 5.344 1 69.31 82 ALA B O 1
ATOM 1907 N N . GLY B 1 83 ? -28.188 -1.216 7.086 1 68 83 GLY B N 1
ATOM 1908 C CA . GLY B 1 83 ? -29.328 -2.117 6.953 1 68 83 GLY B CA 1
ATOM 1909 C C . GLY B 1 83 ? -29.016 -3.336 6.105 1 68 83 GLY B C 1
ATOM 1910 O O . GLY B 1 83 ? -29.922 -4.098 5.754 1 68 83 GLY B O 1
ATOM 1911 N N . GLY B 1 84 ? -27.766 -3.359 5.738 1 67.38 84 GLY B N 1
ATOM 1912 C CA . GLY B 1 84 ? -27.375 -4.5 4.918 1 67.38 84 GLY B CA 1
ATOM 1913 C C . GLY B 1 84 ? -26.484 -5.48 5.641 1 67.38 84 GLY B C 1
ATOM 1914 O O . GLY B 1 84 ? -26.109 -5.258 6.797 1 67.38 84 GLY B O 1
ATOM 1915 N N . ASP B 1 85 ? -26.25 -6.641 5.109 1 69.75 85 ASP B N 1
ATOM 1916 C CA . ASP B 1 85 ? -25.344 -7.641 5.652 1 69.75 85 ASP B CA 1
ATOM 1917 C C . ASP B 1 85 ? -24.328 -8.094 4.602 1 69.75 85 ASP B C 1
ATOM 1919 O O . ASP B 1 85 ? -24.531 -9.109 3.932 1 69.75 85 ASP B O 1
ATOM 1923 N N . VAL B 1 86 ? -23.391 -7.23 4.477 1 65.38 86 VAL B N 1
ATOM 1924 C CA . VAL B 1 86 ? -22.359 -7.609 3.52 1 65.38 86 VAL B CA 1
ATOM 1925 C C . VAL B 1 86 ? -21.453 -8.664 4.133 1 65.38 86 VAL B C 1
ATOM 1927 O O . VAL B 1 86 ? -21.078 -8.578 5.309 1 65.38 86 VAL B O 1
ATOM 1930 N N . ASP B 1 87 ? -21.266 -9.742 3.432 1 73.69 87 ASP B N 1
ATOM 1931 C CA . ASP B 1 87 ? -20.281 -10.758 3.801 1 73.69 87 ASP B CA 1
ATOM 1932 C C . ASP B 1 87 ? -18.859 -10.219 3.654 1 73.69 87 ASP B C 1
ATOM 1934 O O . ASP B 1 87 ? -18.391 -10.023 2.537 1 73.69 87 ASP B O 1
ATOM 1938 N N . GLY B 1 88 ? -18.266 -9.789 4.738 1 74.94 88 GLY B N 1
ATOM 1939 C CA . GLY B 1 88 ? -16.906 -9.281 4.754 1 74.94 88 GLY B CA 1
ATOM 1940 C C . GLY B 1 88 ? -15.93 -10.188 4.02 1 74.94 88 GLY B C 1
ATOM 1941 O O . GLY B 1 88 ? -15.047 -9.703 3.309 1 74.94 88 GLY B O 1
ATOM 1942 N N . ARG B 1 89 ? -16.234 -11.398 4.098 1 79.12 89 ARG B N 1
ATOM 1943 C CA . ARG B 1 89 ? -15.359 -12.367 3.434 1 79.12 89 ARG B CA 1
ATOM 1944 C C . ARG B 1 89 ? -15.555 -12.328 1.92 1 79.12 89 ARG B C 1
ATOM 1946 O O . ARG B 1 89 ? -14.586 -12.469 1.164 1 79.12 89 ARG B O 1
ATOM 1953 N N . GLY B 1 90 ? -16.797 -12.172 1.561 1 81.44 90 GLY B N 1
ATOM 1954 C CA . GLY B 1 90 ? -17.078 -12.031 0.138 1 81.44 90 GLY B CA 1
ATOM 1955 C C . GLY B 1 90 ? -16.469 -10.773 -0.461 1 81.44 90 GLY B C 1
ATOM 1956 O O . GLY B 1 90 ? -15.953 -10.797 -1.582 1 81.44 90 GLY B O 1
ATOM 1957 N N . PHE B 1 91 ? -16.5 -9.758 0.278 1 81 91 PHE B N 1
ATOM 1958 C CA . PHE B 1 91 ? -15.906 -8.5 -0.148 1 81 91 PHE B CA 1
ATOM 1959 C C . PHE B 1 91 ? -14.406 -8.656 -0.337 1 81 91 PHE B C 1
ATOM 1961 O O . PHE B 1 91 ? -13.859 -8.258 -1.368 1 81 91 PHE B O 1
ATOM 1968 N N . ALA B 1 92 ? -13.75 -9.273 0.635 1 86.94 92 ALA B N 1
ATOM 1969 C CA . ALA B 1 92 ? -12.312 -9.508 0.56 1 86.94 92 ALA B CA 1
ATOM 1970 C C . ALA B 1 92 ? -11.969 -10.422 -0.616 1 86.94 92 ALA B C 1
ATOM 1972 O O . ALA B 1 92 ? -10.977 -10.188 -1.32 1 86.94 92 ALA B O 1
ATOM 1973 N N . ALA B 1 93 ? -12.773 -11.422 -0.832 1 90.56 93 ALA B N 1
ATOM 1974 C CA . ALA B 1 93 ? -12.539 -12.383 -1.902 1 90.56 93 ALA B CA 1
ATOM 1975 C C . ALA B 1 93 ? -12.555 -11.703 -3.268 1 90.56 93 ALA B C 1
ATOM 1977 O O . ALA B 1 93 ? -11.773 -12.047 -4.152 1 90.56 93 ALA B O 1
ATOM 1978 N N . GLU B 1 94 ? -13.406 -10.742 -3.371 1 86.75 94 GLU B N 1
ATOM 1979 C CA . GLU B 1 94 ? -13.484 -10.047 -4.648 1 86.75 94 GLU B CA 1
ATOM 1980 C C . GLU B 1 94 ? -12.242 -9.195 -4.895 1 86.75 94 GLU B C 1
ATOM 1982 O O . GLU B 1 94 ? -11.727 -9.148 -6.016 1 86.75 94 GLU B O 1
ATOM 1987 N N . ALA B 1 95 ? -11.812 -8.531 -3.896 1 87.06 95 ALA B N 1
ATOM 1988 C CA . ALA B 1 95 ? -10.586 -7.75 -4.008 1 87.06 95 ALA B CA 1
ATOM 1989 C C . ALA B 1 95 ? -9.391 -8.641 -4.316 1 87.06 95 ALA B C 1
ATOM 1991 O O . ALA B 1 95 ? -8.531 -8.289 -5.125 1 87.06 95 ALA B O 1
ATOM 1992 N N . ILE B 1 96 ? -9.359 -9.781 -3.699 1 92.75 96 ILE B N 1
ATOM 1993 C CA . IL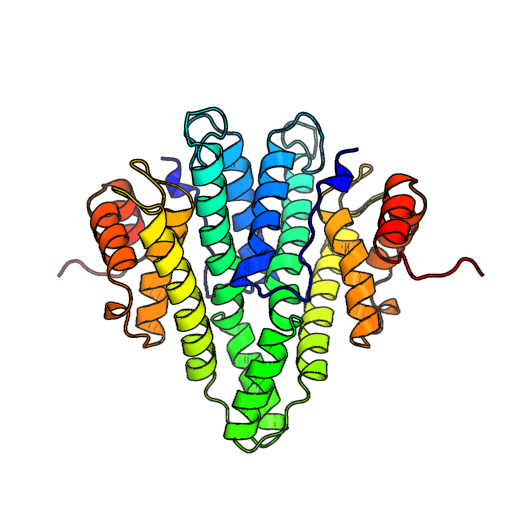E B 1 96 ? -8.289 -10.75 -3.918 1 92.75 96 ILE B CA 1
ATOM 1994 C C . ILE B 1 96 ? -8.312 -11.227 -5.367 1 92.75 96 ILE B C 1
ATOM 1996 O O . ILE B 1 96 ? -7.281 -11.227 -6.043 1 92.75 96 ILE B O 1
ATOM 2000 N N . ARG B 1 97 ? -9.484 -11.57 -5.875 1 93.94 97 ARG B N 1
ATOM 2001 C CA . ARG B 1 97 ? -9.617 -12.07 -7.242 1 93.94 97 ARG B CA 1
ATOM 2002 C C . ARG B 1 97 ? -9.148 -11.023 -8.25 1 93.94 97 ARG B C 1
ATOM 2004 O O . ARG B 1 97 ? -8.391 -11.336 -9.172 1 93.94 97 ARG B O 1
ATOM 2011 N N . ARG B 1 98 ? -9.539 -9.82 -8.016 1 89.94 98 ARG B N 1
ATOM 2012 C CA . ARG B 1 98 ? -9.172 -8.734 -8.922 1 89.94 98 ARG B CA 1
ATOM 2013 C C . ARG B 1 98 ? -7.66 -8.516 -8.922 1 89.94 98 ARG B C 1
ATOM 2015 O O . ARG B 1 98 ? -7.047 -8.375 -9.984 1 89.94 98 ARG B O 1
ATOM 2022 N N . GLY B 1 99 ? -7.102 -8.461 -7.762 1 92.19 99 GLY B N 1
ATOM 2023 C CA . GLY B 1 99 ? -5.664 -8.258 -7.637 1 92.19 99 GLY B CA 1
ATOM 2024 C C . GLY B 1 99 ? -4.852 -9.391 -8.227 1 92.19 99 GLY B C 1
ATOM 2025 O O . GLY B 1 99 ? -3.883 -9.156 -8.953 1 92.19 99 GLY B O 1
ATOM 2026 N N . LEU B 1 100 ? -5.281 -10.648 -7.926 1 96.38 100 LEU B N 1
ATOM 2027 C CA . LEU B 1 100 ? -4.559 -11.805 -8.453 1 96.38 100 LEU B CA 1
ATOM 2028 C C . LEU B 1 100 ? -4.695 -11.883 -9.969 1 96.38 100 LEU B C 1
ATOM 2030 O O . LEU B 1 100 ? -3.762 -12.305 -10.656 1 96.38 100 LEU B O 1
ATOM 2034 N N . ALA B 1 101 ? -5.84 -11.445 -10.477 1 95.44 101 ALA B N 1
ATOM 2035 C CA . ALA B 1 101 ? -6.016 -11.406 -11.93 1 95.44 101 ALA B CA 1
ATOM 2036 C C . ALA B 1 101 ? -5.043 -10.422 -12.57 1 95.44 101 ALA B C 1
ATOM 2038 O O . ALA B 1 101 ? -4.465 -10.711 -13.625 1 95.44 101 ALA B O 1
ATOM 2039 N N . ALA B 1 102 ? -4.879 -9.32 -11.953 1 92.38 102 ALA B N 1
ATOM 2040 C CA . ALA B 1 102 ? -3.932 -8.328 -12.461 1 92.38 102 ALA B CA 1
ATOM 2041 C C . ALA B 1 102 ? -2.502 -8.859 -12.414 1 92.38 102 ALA B C 1
ATOM 2043 O O . ALA B 1 102 ? -1.742 -8.695 -13.367 1 92.38 102 ALA B O 1
ATOM 2044 N N . CYS B 1 103 ? -2.166 -9.516 -11.328 1 95.19 103 CYS B N 1
ATOM 2045 C CA . CYS B 1 103 ? -0.839 -10.109 -11.211 1 95.19 103 CYS B CA 1
ATOM 2046 C C . CYS B 1 103 ? -0.628 -11.195 -12.258 1 95.19 103 CYS B C 1
ATOM 2048 O O . CYS B 1 103 ? 0.455 -11.305 -12.836 1 95.19 103 CYS B O 1
ATOM 2050 N N . GLU B 1 104 ? -1.645 -11.992 -12.453 1 97.56 104 GLU B N 1
ATOM 2051 C CA . GLU B 1 104 ? -1.6 -13.055 -13.453 1 97.56 104 GLU B CA 1
ATOM 2052 C C . GLU B 1 104 ? -1.243 -12.508 -14.828 1 97.56 104 GLU B C 1
ATOM 2054 O O . GLU B 1 104 ? -0.41 -13.078 -15.539 1 97.56 104 GLU B O 1
ATOM 2059 N N . LYS B 1 105 ? -1.888 -11.422 -15.172 1 95.62 105 LYS B N 1
ATOM 2060 C CA . LYS B 1 105 ? -1.633 -10.797 -16.469 1 95.62 105 LYS B CA 1
ATOM 2061 C C . LYS B 1 105 ? -0.182 -10.336 -16.578 1 95.62 105 LYS B C 1
ATOM 2063 O O . LYS B 1 105 ? 0.462 -10.539 -17.609 1 95.62 105 LYS B O 1
ATOM 2068 N N . ILE B 1 106 ? 0.332 -9.789 -15.539 1 93.69 106 ILE B N 1
ATOM 2069 C CA . ILE B 1 106 ? 1.701 -9.289 -15.547 1 93.69 106 ILE B CA 1
ATOM 2070 C C . ILE B 1 106 ? 2.678 -10.453 -15.688 1 93.69 106 ILE B C 1
ATOM 2072 O O . ILE B 1 106 ? 3.613 -10.391 -16.484 1 93.69 106 ILE B O 1
ATOM 2076 N N . VAL B 1 107 ? 2.457 -11.516 -14.945 1 97.12 107 VAL B N 1
ATOM 2077 C CA . VAL B 1 107 ? 3.361 -12.664 -14.961 1 97.12 107 VAL B CA 1
ATOM 2078 C C . VAL B 1 107 ? 3.309 -13.352 -16.312 1 97.12 107 VAL B C 1
ATOM 2080 O O . VAL B 1 107 ? 4.332 -13.82 -16.828 1 97.12 107 VAL B O 1
ATOM 2083 N N . LYS B 1 108 ? 2.162 -13.375 -16.875 1 96.31 108 LYS B N 1
ATOM 2084 C CA . LYS B 1 108 ? 2.004 -13.977 -18.188 1 96.31 108 LYS B CA 1
ATOM 2085 C C . LYS B 1 108 ? 2.842 -13.242 -19.234 1 96.31 108 LYS B C 1
ATOM 2087 O O . LYS B 1 108 ? 3.449 -13.867 -20.109 1 96.31 108 LYS B O 1
ATOM 2092 N N . GLU B 1 109 ? 2.943 -11.953 -19.078 1 92.31 109 GLU B N 1
ATOM 2093 C CA . GLU B 1 109 ? 3.607 -11.109 -20.078 1 92.31 109 GLU B CA 1
ATOM 2094 C C . GLU B 1 109 ? 5.109 -11.031 -19.812 1 92.31 109 GLU B C 1
ATOM 2096 O O . GLU B 1 109 ? 5.902 -10.875 -20.734 1 92.31 109 GLU B O 1
ATOM 2101 N N . SER B 1 110 ? 5.48 -11.133 -18.594 1 85.62 110 SER B N 1
ATOM 2102 C CA . SER B 1 110 ? 6.852 -10.758 -18.25 1 85.62 110 SER B CA 1
ATOM 2103 C C . SER B 1 110 ? 7.551 -11.875 -17.484 1 85.62 110 SER B C 1
ATOM 2105 O O . SER B 1 110 ? 8.734 -11.758 -17.141 1 85.62 110 SER B O 1
ATOM 2107 N N . GLY B 1 111 ? 6.871 -12.898 -17.219 1 85.56 111 GLY B N 1
ATOM 2108 C CA . GLY B 1 111 ? 7.414 -13.945 -16.375 1 85.56 111 GLY B CA 1
ATOM 2109 C C . GLY B 1 111 ? 8.344 -14.891 -17.109 1 85.56 111 GLY B C 1
ATOM 2110 O O . GLY B 1 111 ? 8.336 -14.938 -18.344 1 85.56 111 GLY B O 1
ATOM 2111 N N . ALA B 1 112 ? 9.164 -15.531 -16.391 1 92.31 112 ALA B N 1
ATOM 2112 C CA . ALA B 1 112 ? 9.984 -16.656 -16.812 1 92.31 112 ALA B CA 1
ATOM 2113 C C . ALA B 1 112 ? 9.961 -17.781 -15.773 1 92.31 112 ALA B C 1
ATOM 2115 O O . ALA B 1 112 ? 8.891 -18.297 -15.445 1 92.31 112 ALA B O 1
ATOM 2116 N N . ARG B 1 113 ? 11.117 -18.016 -15.172 1 94.31 113 ARG B N 1
ATOM 2117 C CA . ARG B 1 113 ? 11.102 -19.016 -14.117 1 94.31 113 ARG B CA 1
ATOM 2118 C C . ARG B 1 113 ? 10.32 -18.516 -12.906 1 94.31 113 ARG B C 1
ATOM 2120 O O . ARG B 1 113 ? 9.539 -19.266 -12.312 1 94.31 113 ARG B O 1
ATOM 2127 N N . PHE B 1 114 ? 10.453 -17.312 -12.633 1 95.94 114 PHE B N 1
ATOM 2128 C CA . PHE B 1 114 ? 9.734 -16.688 -11.531 1 95.94 114 PHE B CA 1
ATOM 2129 C C . PHE B 1 114 ? 8.812 -15.586 -12.047 1 95.94 114 PHE B C 1
ATOM 2131 O O . PHE B 1 114 ? 8.453 -15.578 -13.227 1 95.94 114 PHE B O 1
ATOM 2138 N N . ALA B 1 115 ? 8.297 -14.742 -11.234 1 96.81 115 ALA B N 1
ATOM 2139 C CA . ALA B 1 115 ? 7.234 -13.805 -11.586 1 96.81 115 ALA B CA 1
ATOM 2140 C C . ALA B 1 115 ? 7.688 -12.844 -12.68 1 96.81 115 ALA B C 1
ATOM 2142 O O . ALA B 1 115 ? 6.898 -12.469 -13.547 1 96.81 115 ALA B O 1
ATOM 2143 N N . VAL B 1 116 ? 9.047 -12.398 -12.609 1 94.81 116 VAL B N 1
ATOM 2144 C CA . VAL B 1 116 ? 9.461 -11.375 -13.562 1 94.81 116 VAL B CA 1
ATOM 2145 C C . VAL B 1 116 ? 10.805 -11.758 -14.18 1 94.81 116 VAL B C 1
ATOM 2147 O O . VAL B 1 116 ? 11.508 -10.906 -14.727 1 94.81 116 VAL B O 1
ATOM 2150 N N . GLY B 1 117 ? 11.234 -13.008 -14.094 1 93.12 117 GLY B N 1
ATOM 2151 C CA . GLY B 1 117 ? 12.508 -13.461 -14.641 1 93.12 117 GLY B CA 1
ATOM 2152 C C . GLY B 1 117 ? 12.977 -14.773 -14.039 1 93.12 117 GLY B C 1
ATOM 2153 O O . GLY B 1 117 ? 12.164 -15.562 -13.555 1 93.12 117 GLY B O 1
ATOM 2154 N N . ASP B 1 118 ? 14.344 -14.859 -14.078 1 92.94 118 ASP B N 1
ATOM 2155 C CA . ASP B 1 118 ? 14.891 -16.156 -13.695 1 92.94 118 ASP B CA 1
ATOM 2156 C C . ASP B 1 118 ? 15.453 -16.125 -12.273 1 92.94 118 ASP B C 1
ATOM 2158 O O . ASP B 1 118 ? 16.062 -17.094 -11.82 1 92.94 118 ASP B O 1
ATOM 2162 N N . GLU B 1 119 ? 15.219 -15.055 -11.602 1 89.56 119 GLU B N 1
ATOM 2163 C CA . GLU B 1 119 ? 15.625 -14.914 -10.203 1 89.56 119 GLU B CA 1
ATOM 2164 C C . GLU B 1 119 ? 14.453 -14.492 -9.328 1 89.56 119 GLU B C 1
ATOM 2166 O O . GLU B 1 119 ? 13.578 -13.75 -9.766 1 89.56 119 GLU B O 1
ATOM 2171 N N . VAL B 1 120 ? 14.516 -14.938 -8.086 1 90.81 120 VAL B N 1
ATOM 2172 C CA . VAL B 1 120 ? 13.484 -14.578 -7.125 1 90.81 120 VAL B CA 1
ATOM 2173 C C . VAL B 1 120 ? 13.508 -13.07 -6.879 1 90.81 120 VAL B C 1
ATOM 2175 O O . VAL B 1 120 ? 14.578 -12.477 -6.746 1 90.81 120 VAL B O 1
ATOM 2178 N N . SER B 1 121 ? 12.383 -12.484 -6.863 1 89.56 121 SER B N 1
ATOM 2179 C CA . SER B 1 121 ? 12.25 -11.055 -6.574 1 89.56 121 SER B CA 1
ATOM 2180 C C . SER B 1 121 ? 11.172 -10.805 -5.52 1 89.56 121 SER B C 1
ATOM 2182 O O . SER B 1 121 ? 10.516 -11.742 -5.059 1 89.56 121 SER B O 1
ATOM 2184 N N . VAL B 1 122 ? 10.922 -9.57 -5.176 1 88.06 122 VAL B N 1
ATOM 2185 C CA . VAL B 1 122 ? 9.906 -9.148 -4.215 1 88.06 122 VAL B CA 1
ATOM 2186 C C . VAL B 1 122 ? 8.523 -9.594 -4.691 1 88.06 122 VAL B C 1
ATOM 2188 O O . VAL B 1 122 ? 7.645 -9.883 -3.881 1 88.06 122 VAL B O 1
ATOM 2191 N N . ALA B 1 123 ? 8.383 -9.68 -6.012 1 91.5 123 ALA B N 1
ATOM 2192 C CA . ALA B 1 123 ? 7.109 -10.141 -6.559 1 91.5 123 ALA B CA 1
ATOM 2193 C C . ALA B 1 123 ? 6.785 -11.547 -6.082 1 91.5 123 ALA B C 1
ATOM 2195 O O . ALA B 1 123 ? 5.668 -11.82 -5.629 1 91.5 123 ALA B O 1
ATOM 2196 N N . ASP B 1 124 ? 7.738 -12.383 -6.133 1 91.56 124 ASP B N 1
ATOM 2197 C CA . ASP B 1 124 ? 7.551 -13.773 -5.727 1 91.56 124 ASP B CA 1
ATOM 2198 C C . ASP B 1 124 ? 7.262 -13.867 -4.23 1 91.56 124 ASP B C 1
ATOM 2200 O O . ASP B 1 124 ? 6.395 -14.633 -3.807 1 91.56 124 ASP B O 1
ATOM 2204 N N . LEU B 1 125 ? 7.93 -13.094 -3.486 1 87.38 125 LEU B N 1
ATOM 2205 C CA . LEU B 1 125 ? 7.789 -13.086 -2.035 1 87.38 125 LEU B CA 1
ATOM 2206 C C . LEU B 1 125 ? 6.402 -12.609 -1.624 1 87.38 125 LEU B C 1
ATOM 2208 O O . LEU B 1 125 ? 5.918 -12.953 -0.542 1 87.38 125 LEU B O 1
ATOM 2212 N N . CYS B 1 126 ? 5.809 -11.867 -2.473 1 90 126 CYS B N 1
ATOM 2213 C CA . CYS B 1 126 ? 4.465 -11.375 -2.195 1 90 126 CYS B CA 1
ATOM 2214 C C . CYS B 1 126 ? 3.412 -12.352 -2.701 1 90 126 CYS B C 1
ATOM 2216 O O . CYS B 1 126 ? 2.387 -12.562 -2.051 1 90 126 CYS B O 1
ATOM 2218 N N . ILE B 1 127 ? 3.713 -12.961 -3.852 1 92.94 127 ILE B N 1
ATOM 2219 C CA . ILE B 1 127 ? 2.736 -13.812 -4.52 1 92.94 127 ILE B CA 1
ATOM 2220 C C . ILE B 1 127 ? 2.473 -15.055 -3.668 1 92.94 127 ILE B C 1
ATOM 2222 O O . ILE B 1 127 ? 1.318 -15.422 -3.434 1 92.94 127 ILE B O 1
ATOM 2226 N N . VAL B 1 128 ? 3.482 -15.68 -3.166 1 91.75 128 VAL B N 1
ATOM 2227 C CA . VAL B 1 128 ? 3.357 -16.984 -2.529 1 91.75 128 VAL B CA 1
ATOM 2228 C C . VAL B 1 128 ? 2.484 -16.875 -1.282 1 91.75 128 VAL B C 1
ATOM 2230 O O . VAL B 1 128 ? 1.475 -17.562 -1.158 1 91.75 128 VAL B O 1
ATOM 2233 N N . PRO B 1 129 ? 2.775 -15.984 -0.369 1 88.38 129 PRO B N 1
ATOM 2234 C CA . PRO B 1 129 ? 1.891 -15.859 0.792 1 88.38 129 PRO B CA 1
ATOM 2235 C C . PRO B 1 129 ? 0.483 -15.406 0.413 1 88.38 129 PRO B C 1
ATOM 2237 O O . PRO B 1 129 ? -0.493 -15.812 1.047 1 88.38 129 PRO B O 1
ATOM 2240 N N . GLN B 1 130 ? 0.438 -14.602 -0.585 1 91.38 130 GLN B N 1
ATOM 2241 C CA . GLN B 1 130 ? -0.873 -14.102 -0.986 1 91.38 130 GLN B CA 1
ATOM 2242 C C . GLN B 1 130 ? -1.76 -15.234 -1.5 1 91.38 130 GLN B C 1
ATOM 2244 O O . GLN B 1 130 ? -2.973 -15.227 -1.279 1 91.38 130 GLN B O 1
ATOM 2249 N N . LEU B 1 131 ? -1.186 -16.141 -2.262 1 94.25 131 LEU B N 1
ATOM 2250 C CA . LEU B 1 131 ? -1.949 -17.297 -2.732 1 94.25 131 LEU B CA 1
ATOM 2251 C C . LEU B 1 131 ? -2.465 -18.125 -1.559 1 94.25 131 LEU B C 1
ATOM 2253 O O . LEU B 1 131 ? -3.59 -18.625 -1.595 1 94.25 131 LEU B O 1
ATOM 2257 N N . TYR B 1 132 ? -1.655 -18.266 -0.52 1 89.69 132 TYR B N 1
ATOM 2258 C CA . TYR B 1 132 ? -2.113 -18.906 0.701 1 89.69 132 TYR B CA 1
ATOM 2259 C C . TYR B 1 132 ? -3.316 -18.188 1.289 1 89.69 132 TYR B C 1
ATOM 2261 O O . TYR B 1 132 ? -4.328 -18.812 1.622 1 89.69 132 TYR B O 1
ATOM 2269 N N . GLY B 1 133 ? -3.209 -16.875 1.366 1 87.94 133 GLY B N 1
ATOM 2270 C CA . GLY B 1 133 ? -4.312 -16.078 1.856 1 87.94 133 GLY B CA 1
ATOM 2271 C C . GLY B 1 133 ? -5.562 -16.188 1.007 1 87.94 133 GLY B C 1
ATOM 2272 O O . GLY B 1 133 ? -6.68 -16.219 1.533 1 87.94 133 GLY B O 1
ATOM 2273 N N . ALA B 1 134 ? -5.379 -16.234 -0.307 1 94.31 134 ALA B N 1
ATOM 2274 C CA . ALA B 1 134 ? -6.508 -16.359 -1.226 1 94.31 134 ALA B CA 1
ATOM 2275 C C . ALA B 1 134 ? -7.297 -17.641 -0.942 1 94.31 134 ALA B C 1
ATOM 2277 O O . ALA B 1 134 ? -8.531 -17.625 -0.913 1 94.31 134 ALA B O 1
ATOM 2278 N N . ARG B 1 135 ? -6.59 -18.734 -0.739 1 94.25 135 ARG B N 1
ATOM 2279 C CA . ARG B 1 135 ? -7.23 -20.016 -0.431 1 94.25 135 ARG B CA 1
ATOM 2280 C C . ARG B 1 135 ? -8.016 -19.922 0.876 1 94.25 135 ARG B C 1
ATOM 2282 O O . ARG B 1 135 ? -9.117 -20.469 0.98 1 94.25 135 ARG B O 1
ATOM 2289 N N . ARG B 1 136 ? -7.52 -19.203 1.857 1 89.19 136 ARG B N 1
ATOM 2290 C CA . ARG B 1 136 ? -8.18 -19.031 3.146 1 89.19 136 ARG B CA 1
ATOM 2291 C C . ARG B 1 136 ? -9.484 -18.25 2.996 1 89.19 136 ARG B C 1
ATOM 2293 O O . ARG B 1 136 ? -10.438 -18.469 3.742 1 89.19 136 ARG B O 1
ATOM 2300 N N . PHE B 1 137 ? -9.516 -17.375 1.983 1 92.12 137 PHE B N 1
ATOM 2301 C CA . PHE B 1 137 ? -10.695 -16.547 1.77 1 92.12 137 PHE B CA 1
ATOM 2302 C C . PHE B 1 137 ? -11.633 -17.188 0.751 1 92.12 137 PHE B C 1
ATOM 2304 O O . PHE B 1 137 ? -12.594 -16.562 0.302 1 92.12 137 PHE B O 1
ATOM 2311 N N . GLY B 1 138 ? -11.266 -18.406 0.295 1 93.62 138 GLY B N 1
ATOM 2312 C CA . GLY B 1 138 ? -12.164 -19.172 -0.554 1 93.62 138 GLY B CA 1
ATOM 2313 C C . GLY B 1 138 ? -12.039 -18.828 -2.025 1 93.62 138 GLY B C 1
ATOM 2314 O O . GLY B 1 138 ? -12.922 -19.156 -2.822 1 93.62 138 GLY B O 1
ATOM 2315 N N . VAL B 1 139 ? -11.023 -18.156 -2.375 1 96.06 139 VAL B N 1
ATOM 2316 C CA . VAL B 1 139 ? -10.805 -17.828 -3.777 1 96.06 139 VAL B CA 1
ATOM 2317 C C . VAL B 1 139 ? -10.242 -19.031 -4.516 1 96.06 139 VAL B C 1
ATOM 2319 O O . VAL B 1 139 ? -9.312 -19.688 -4.035 1 96.06 139 VAL B O 1
ATOM 2322 N N . ASP B 1 140 ? -10.828 -19.406 -5.652 1 97.56 140 ASP B N 1
ATOM 2323 C CA . ASP B 1 140 ? -10.312 -20.484 -6.484 1 97.56 140 ASP B CA 1
ATOM 2324 C C . ASP B 1 140 ? -9.047 -20.062 -7.219 1 97.56 140 ASP B C 1
ATOM 2326 O O . ASP B 1 140 ? -9.117 -19.422 -8.273 1 97.56 140 ASP B O 1
ATOM 2330 N N . VAL B 1 141 ? -7.922 -20.469 -6.738 1 98.12 141 VAL B N 1
ATOM 2331 C CA . VAL B 1 141 ? -6.656 -19.969 -7.27 1 98.12 141 VAL B CA 1
ATOM 2332 C C . VAL B 1 141 ? -6.305 -20.719 -8.555 1 98.12 141 VAL B C 1
ATOM 2334 O O . VAL B 1 141 ? -5.352 -20.359 -9.25 1 98.12 141 VAL B O 1
ATOM 2337 N N . SER B 1 142 ? -7.078 -21.797 -8.93 1 98.19 142 SER B N 1
ATOM 2338 C CA . SER B 1 142 ? -6.848 -22.469 -10.195 1 98.19 142 SER B CA 1
ATOM 2339 C C . SER B 1 142 ? -7.098 -21.547 -11.383 1 98.19 142 SER B C 1
ATOM 2341 O O . SER B 1 142 ? -6.68 -21.828 -12.5 1 98.19 142 SER B O 1
ATOM 2343 N N . GLU B 1 143 ? -7.75 -20.422 -11.18 1 97.56 143 GLU B N 1
ATOM 2344 C CA . GLU B 1 143 ? -8.016 -19.406 -12.195 1 97.56 143 GLU B CA 1
ATOM 2345 C C . GLU B 1 143 ? -6.738 -18.672 -12.578 1 97.56 143 GLU B C 1
ATOM 2347 O O . GLU B 1 143 ? -6.711 -17.953 -13.578 1 97.56 143 GLU B O 1
ATOM 2352 N N . PHE B 1 144 ? -5.652 -18.906 -11.836 1 98.31 144 PHE B N 1
ATOM 2353 C CA . PHE B 1 144 ? -4.418 -18.156 -12.031 1 98.31 144 PHE B CA 1
ATOM 2354 C C . PHE B 1 144 ? -3.236 -19.094 -12.242 1 98.31 144 PHE B C 1
ATOM 2356 O O . PHE B 1 144 ? -2.322 -19.141 -11.414 1 98.31 144 PHE B O 1
ATOM 2363 N N . PRO B 1 145 ? -3.166 -19.766 -13.391 1 98.19 145 PRO B N 1
ATOM 2364 C CA . PRO B 1 145 ? -2.16 -20.812 -13.617 1 98.19 145 PRO B CA 1
ATOM 2365 C C . PRO B 1 145 ? -0.733 -20.266 -13.609 1 98.19 145 PRO B C 1
ATOM 2367 O O . PRO B 1 145 ? 0.198 -20.969 -13.203 1 98.19 145 PRO B O 1
ATOM 2370 N N . GLU B 1 146 ? -0.557 -19.047 -14.102 1 98.12 146 GLU B N 1
ATOM 2371 C CA . GLU B 1 146 ? 0.79 -18.484 -14.094 1 98.12 146 GLU B CA 1
ATOM 2372 C C . GLU B 1 146 ? 1.279 -18.234 -12.672 1 98.12 146 GLU B C 1
ATOM 2374 O O . GLU B 1 146 ? 2.451 -18.453 -12.367 1 98.12 146 GLU B O 1
ATOM 2379 N N . LEU B 1 147 ? 0.403 -17.781 -11.812 1 98.31 147 LEU B N 1
ATOM 2380 C CA . LEU B 1 147 ? 0.774 -17.578 -10.414 1 98.31 147 LEU B CA 1
ATOM 2381 C C . LEU B 1 147 ? 1.049 -18.906 -9.719 1 98.31 147 LEU B C 1
ATOM 2383 O O . LEU B 1 147 ? 1.939 -19 -8.875 1 98.31 147 LEU B O 1
ATOM 2387 N N . LEU B 1 148 ? 0.289 -19.906 -10.07 1 97.94 148 LEU B N 1
ATOM 2388 C CA . LEU B 1 148 ? 0.502 -21.234 -9.492 1 97.94 148 LEU B CA 1
ATOM 2389 C C . LEU B 1 148 ? 1.85 -21.797 -9.914 1 97.94 148 LEU B C 1
ATOM 2391 O O . LEU B 1 148 ? 2.521 -22.469 -9.125 1 97.94 148 LEU B O 1
ATOM 2395 N N . ARG B 1 149 ? 2.16 -21.547 -11.156 1 97.19 149 ARG B N 1
ATOM 2396 C CA . ARG B 1 149 ? 3.48 -21.953 -11.625 1 97.19 149 ARG B CA 1
ATOM 2397 C C . ARG B 1 149 ? 4.582 -21.297 -10.789 1 97.19 149 ARG B C 1
ATOM 2399 O O . ARG B 1 149 ? 5.531 -21.969 -10.375 1 97.19 149 ARG B O 1
ATOM 2406 N N . VAL B 1 150 ? 4.492 -20.031 -10.57 1 97.19 150 VAL B N 1
ATOM 2407 C CA . VAL B 1 150 ? 5.461 -19.281 -9.773 1 97.19 150 VAL B CA 1
ATOM 2408 C C . VAL B 1 150 ? 5.527 -19.875 -8.359 1 97.19 150 VAL B C 1
ATOM 2410 O O . VAL B 1 150 ? 6.613 -20.047 -7.805 1 97.19 150 VAL B O 1
ATOM 2413 N N . GLU B 1 151 ? 4.422 -20.109 -7.781 1 95.94 151 GLU B N 1
ATOM 2414 C CA . GLU B 1 151 ? 4.371 -20.703 -6.449 1 95.94 151 GLU B CA 1
ATOM 2415 C C . GLU B 1 151 ? 5.121 -22.031 -6.41 1 95.94 151 GLU B C 1
ATOM 2417 O O . GLU B 1 151 ? 5.898 -22.281 -5.488 1 95.94 151 GLU B O 1
ATOM 2422 N N . ALA B 1 152 ? 4.887 -22.875 -7.383 1 96.25 152 ALA B N 1
ATOM 2423 C CA . ALA B 1 152 ? 5.535 -24.188 -7.449 1 96.25 152 ALA B CA 1
ATOM 2424 C C . ALA B 1 152 ? 7.055 -24.031 -7.535 1 96.25 152 ALA B C 1
ATOM 2426 O O . ALA B 1 152 ? 7.793 -24.734 -6.84 1 96.25 152 ALA B O 1
ATOM 2427 N N . GLU B 1 153 ? 7.5 -23.141 -8.391 1 95.5 153 GLU B N 1
ATOM 2428 C CA . GLU B 1 153 ? 8.93 -22.891 -8.531 1 95.5 153 GLU B CA 1
ATOM 2429 C C . GLU B 1 153 ? 9.547 -22.406 -7.223 1 95.5 153 GLU B C 1
ATOM 2431 O O . GLU B 1 153 ? 10.648 -22.828 -6.859 1 95.5 153 GLU B O 1
ATOM 2436 N N . CYS B 1 154 ? 8.82 -21.516 -6.547 1 92.75 154 CYS B N 1
ATOM 2437 C CA . CYS B 1 154 ? 9.312 -20.984 -5.285 1 92.75 154 CYS B CA 1
ATOM 2438 C C . CYS B 1 154 ? 9.367 -22.062 -4.215 1 92.75 154 CYS B C 1
ATOM 2440 O O . CYS B 1 154 ? 10.305 -22.109 -3.416 1 92.75 154 CYS B O 1
ATOM 2442 N N . GLN B 1 155 ? 8.398 -22.922 -4.172 1 90.38 155 GLN B N 1
ATOM 2443 C CA . GLN B 1 155 ? 8.312 -23.969 -3.154 1 90.38 155 GLN B CA 1
ATOM 2444 C C . GLN B 1 155 ? 9.445 -24.984 -3.299 1 90.38 155 GLN B C 1
ATOM 2446 O O . GLN B 1 155 ? 9.789 -25.672 -2.342 1 90.38 155 GLN B O 1
ATOM 2451 N N . ASP B 1 156 ? 9.992 -25.031 -4.465 1 90.5 156 ASP B N 1
ATOM 2452 C CA . ASP B 1 156 ? 11.102 -25.938 -4.723 1 90.5 156 ASP B CA 1
ATOM 2453 C C . ASP B 1 156 ? 12.414 -25.391 -4.164 1 90.5 156 ASP B C 1
ATOM 2455 O O . ASP B 1 156 ? 13.414 -26.094 -4.09 1 90.5 156 ASP B O 1
ATOM 2459 N N . LEU B 1 157 ? 12.414 -24.156 -3.773 1 88.44 157 LEU B N 1
ATOM 2460 C CA . LEU B 1 157 ? 13.625 -23.547 -3.23 1 88.44 157 LEU B CA 1
ATOM 2461 C C . LEU B 1 157 ? 13.695 -23.734 -1.718 1 88.44 157 LEU B C 1
ATOM 2463 O O . LEU B 1 157 ? 12.695 -23.562 -1.018 1 88.44 157 LEU B O 1
ATOM 2467 N N . PRO B 1 158 ? 14.812 -24.031 -1.191 1 81.75 158 PRO B N 1
ATOM 2468 C CA . PRO B 1 158 ? 14.977 -24.281 0.244 1 81.75 158 PRO B CA 1
ATOM 2469 C C . PRO B 1 158 ? 14.531 -23.094 1.1 1 81.75 158 PRO B C 1
ATOM 2471 O O . PRO B 1 158 ? 13.961 -23.281 2.176 1 81.75 158 PRO B O 1
ATOM 2474 N N . SER B 1 159 ? 14.805 -21.953 0.6 1 76.69 159 SER B N 1
ATOM 2475 C CA . SER B 1 159 ? 14.477 -20.75 1.367 1 76.69 159 SER B CA 1
ATOM 2476 C C . SER B 1 159 ? 12.969 -20.625 1.57 1 76.69 159 SER B C 1
ATOM 2478 O O . SER B 1 159 ? 12.516 -20.188 2.633 1 76.69 159 SER B O 1
ATOM 2480 N N . PHE B 1 160 ? 12.195 -20.906 0.604 1 78.38 160 PHE B N 1
ATOM 2481 C CA . PHE B 1 160 ? 10.742 -20.844 0.718 1 78.38 160 PHE B CA 1
ATOM 2482 C C . PHE B 1 160 ? 10.211 -21.984 1.576 1 78.38 160 PHE B C 1
ATOM 2484 O O . PHE B 1 160 ? 9.266 -21.797 2.344 1 78.38 160 PHE B O 1
ATOM 2491 N N . GLN B 1 161 ? 10.836 -23.125 1.479 1 72.88 161 GLN B N 1
ATOM 2492 C CA . GLN B 1 161 ? 10.445 -24.266 2.293 1 72.88 161 GLN B CA 1
ATOM 2493 C C . GLN B 1 161 ? 10.672 -24 3.777 1 72.88 161 GLN B C 1
ATOM 2495 O O . GLN B 1 161 ? 9.836 -24.328 4.613 1 72.88 161 GLN B O 1
ATOM 2500 N N . ALA B 1 162 ? 11.727 -23.375 4.027 1 66.81 162 ALA B N 1
ATOM 2501 C CA . ALA B 1 162 ? 12.062 -23.031 5.406 1 66.81 162 ALA B CA 1
ATOM 2502 C C . ALA B 1 162 ? 11.078 -22.016 5.984 1 66.81 162 ALA B C 1
ATOM 2504 O O . ALA B 1 162 ? 10.672 -22.125 7.145 1 66.81 162 ALA B O 1
ATOM 2505 N N . ALA B 1 163 ? 10.711 -21.062 5.141 1 66.56 163 ALA B N 1
ATOM 2506 C CA . ALA B 1 163 ? 9.773 -20.031 5.586 1 66.56 163 ALA B CA 1
ATOM 2507 C C . ALA B 1 163 ? 8.398 -20.625 5.859 1 66.56 163 ALA B C 1
ATOM 2509 O O . ALA B 1 163 ? 7.711 -20.219 6.797 1 66.56 163 ALA B O 1
ATOM 2510 N N . ARG B 1 164 ? 7.945 -21.469 5.059 1 64.88 164 ARG B N 1
ATOM 2511 C CA . ARG B 1 164 ? 6.656 -22.125 5.246 1 64.88 164 ARG B CA 1
ATOM 2512 C C . ARG B 1 164 ? 6.637 -22.938 6.543 1 64.88 164 ARG B C 1
ATOM 2514 O O . ARG B 1 164 ? 5.641 -22.922 7.27 1 64.88 164 ARG B O 1
ATOM 2521 N N . ALA B 1 165 ? 7.73 -23.5 6.723 1 58.41 165 ALA B N 1
ATOM 2522 C CA . ALA B 1 165 ? 7.855 -24.312 7.926 1 58.41 165 ALA B CA 1
ATOM 2523 C C . ALA B 1 165 ? 7.793 -23.453 9.188 1 58.41 165 ALA B C 1
ATOM 2525 O O . ALA B 1 165 ? 7.191 -23.844 10.188 1 58.41 165 ALA B O 1
ATOM 2526 N N . ASP B 1 166 ? 8.391 -22.344 9.109 1 54.62 166 ASP B N 1
ATOM 2527 C CA . ASP B 1 166 ? 8.445 -21.438 10.25 1 54.62 166 ASP B CA 1
ATOM 2528 C C . ASP B 1 166 ? 7.082 -20.797 10.516 1 54.62 166 ASP B C 1
ATOM 2530 O O . ASP B 1 166 ? 6.762 -20.453 11.648 1 54.62 166 ASP B O 1
ATOM 2534 N N . ALA B 1 167 ? 6.461 -20.516 9.383 1 56.25 167 ALA B N 1
ATOM 2535 C CA . ALA B 1 167 ? 5.148 -19.891 9.5 1 56.25 167 ALA B CA 1
ATOM 2536 C C . ALA B 1 167 ? 4.109 -20.859 10.031 1 56.25 167 ALA B C 1
ATOM 2538 O O . ALA B 1 167 ? 3.074 -20.453 10.562 1 56.25 167 ALA B O 1
ATOM 2539 N N . GLN B 1 168 ? 4.297 -22.172 9.797 1 48.78 168 GLN B N 1
ATOM 2540 C CA . GLN B 1 168 ? 3.389 -23.188 10.305 1 48.78 168 GLN B CA 1
ATOM 2541 C C . GLN B 1 168 ? 4.059 -24.031 11.391 1 48.78 168 GLN B C 1
ATOM 2543 O O . GLN B 1 168 ? 4.227 -25.234 11.242 1 48.78 168 GLN B O 1
ATOM 2548 N N . PRO B 1 169 ? 4.508 -23.25 12.312 1 48.97 169 PRO B N 1
ATOM 2549 C CA . PRO B 1 169 ? 5.148 -24.109 13.32 1 48.97 169 PRO B CA 1
ATOM 2550 C C . PRO B 1 169 ? 4.266 -25.266 13.75 1 48.97 169 PRO B C 1
ATOM 2552 O O . PRO B 1 169 ? 4.773 -26.344 14.109 1 48.97 169 PRO B O 1
ATOM 2555 N N . ASP B 1 170 ? 2.959 -24.984 13.93 1 40.78 170 ASP B N 1
ATOM 2556 C CA . ASP B 1 170 ? 2.107 -26.047 14.422 1 40.78 170 ASP B CA 1
ATOM 2557 C C . ASP B 1 170 ? 1.836 -27.094 13.336 1 40.78 170 ASP B C 1
ATOM 2559 O O . ASP B 1 170 ? 1.013 -27.984 13.516 1 40.78 170 ASP B O 1
ATOM 2563 N N . ALA B 1 171 ? 2.117 -27 12.156 1 42.09 171 ALA B N 1
ATOM 2564 C CA . ALA B 1 171 ? 1.977 -28.125 11.227 1 42.09 171 ALA B CA 1
ATOM 2565 C C . ALA B 1 171 ? 2.762 -29.344 11.703 1 42.09 171 ALA B C 1
ATOM 2567 O O . ALA B 1 171 ? 3.994 -29.344 11.672 1 42.09 171 ALA B O 1
ATOM 2568 N N . GLU B 1 172 ? 2.465 -29.891 12.703 1 36.25 172 GLU B N 1
ATOM 2569 C CA . GLU B 1 172 ? 2.906 -31.203 13.141 1 36.25 172 GLU B CA 1
ATOM 2570 C C . GLU B 1 172 ? 3.256 -32.094 11.953 1 36.25 172 GLU B C 1
ATOM 2572 O O . GLU B 1 172 ? 2.492 -32.188 10.984 1 36.25 172 GLU B O 1
ATOM 2577 N N . ALA B 1 173 ? 4.586 -32.344 11.578 1 38.97 173 ALA B N 1
ATOM 2578 C CA . ALA B 1 173 ? 4.93 -33.5 10.719 1 38.97 173 ALA B CA 1
ATOM 2579 C C . ALA B 1 173 ? 3.875 -34.594 10.82 1 38.97 173 ALA B C 1
ATOM 2581 O O . ALA B 1 173 ? 3.42 -34.938 11.914 1 38.97 173 ALA B O 1
ATOM 2582 N N . PRO B 1 174 ? 3.352 -34.875 9.531 1 35.5 174 PRO B N 1
ATOM 2583 C CA . PRO B 1 174 ? 2.561 -36.094 9.758 1 35.5 174 PRO B CA 1
ATOM 2584 C C . PRO B 1 174 ? 3.297 -37.125 10.602 1 35.5 174 PRO B C 1
ATOM 2586 O O . PRO B 1 174 ? 4.531 -37.125 10.633 1 35.5 174 PRO B O 1
#

pLDDT: mean 77.98, std 17.63, range [35.5, 98.38]

Nearest PDB structures (foldseek):
  4kae-assembly1_A  TM=8.568E-01  e=1.067E-08  Anaeromyxobacter dehalogenans 2CP-1
  4igj-assembly1_B  TM=8.769E-01  e=2.447E-08  Anaeromyxobacter dehalogenans 2CP-1
  3lg6-assembly2_C  TM=8.693E-01  e=2.974E-08  Coccidioides immitis
  4kdy-assembly1_B  TM=8.540E-01  e=4.186E-08  Anaeromyxobacter dehalogenans 2CP-1
  3n5o-assembly1_A  TM=8.690E-01  e=4.615E-08  Coccidioides immitis

Solvent-accessible surface area (backbone atoms only — not comparable to full-atom values): 17506 Å² total; per-residue (Å²): 119,70,68,74,65,55,47,65,73,50,51,85,34,51,42,67,75,38,35,27,44,39,52,49,42,50,21,50,22,47,56,43,92,77,37,37,34,50,54,55,85,44,90,66,13,50,59,30,25,53,50,26,34,27,41,34,30,17,44,53,28,36,20,42,45,48,57,10,57,72,44,25,50,49,52,30,52,48,17,42,75,34,62,9,69,41,53,36,56,57,54,22,29,51,36,39,50,54,35,49,49,54,43,28,54,48,28,67,74,48,36,58,64,25,47,48,24,86,55,76,31,48,25,43,68,45,48,46,60,45,52,56,51,36,50,75,51,67,41,72,62,81,81,31,58,58,50,50,49,29,40,54,53,45,55,72,34,66,70,48,45,51,50,53,46,64,74,37,64,80,61,64,75,129,121,71,70,74,64,55,45,64,72,50,49,83,32,51,43,68,73,40,36,28,44,38,52,48,42,51,21,50,24,49,55,43,95,56,55,34,38,50,53,54,86,44,90,66,11,50,60,31,25,52,52,26,36,26,42,34,27,16,44,54,28,36,20,40,44,49,57,9,57,70,44,25,50,50,52,30,52,48,16,42,74,36,62,11,68,43,54,37,56,58,55,21,31,50,36,40,51,54,35,50,51,54,42,29,55,50,28,67,74,47,36,58,64,25,48,48,25,86,55,74,32,48,25,43,65,45,48,47,59,46,53,54,50,35,51,76,50,68,40,73,63,79,81,31,60,58,50,51,49,30,38,54,52,45,56,71,34,68,70,47,45,52,49,53,47,63,74,37,64,79,61,65,75,130

Radius of gyration: 19.99 Å; Cα contacts (8 Å, |Δi|>4): 547; chains: 2; bounding box: 54×71×39 Å

Foldseek 3Di:
DLLVQQQAQPLQDDLVPRLVSNVVSQVVLCVDPNRLAFDCPDVCRVVLNVLLVVLLCLLSPQQSNLSRPVNLVVVQVVQVVVVHGDRSLVRNLVSLVVSLVVQLVSQVVQNDQASHYDDRHNNLSRLQVSVVVNVVSPHDCVVRVSSVSNNVSQCPDPVSVVVVCVVPVVPPDD/DLLVQQQAQPLQDDLVPRLVSNVVSVVVCQPDPNPLQFDCVDVCRVVLNVLLVVLLCLLSPQQSNLSRPVNLVVVQVVQVVVVHGDRSLVRNLVSLVVSLVVQLVSQVVQNDQASHDDDNHNNLSRLQVSVVVNVVSPHDCVVRVSSVSNNVSQCPDPVSVVVVCVVPVVPPDD

Sequence (348 aa):
AELHRWRGQDPDNDPVSGNHRFLDSCCSASSSASPLVPDAERPGGILRRAKALQIAEIINSGIQPFQNLSTIKSVKVATSAAGGDVDGRGFAAEAIRRGLAACEKIVKESGARFAVGDEVSVADLCIVPQLYGARRFGVDVSEFPELLRVEAECQDLPSFQAARADAQPDAEAPAELHRWRGQDPDNDPVSGNHRFLDSCCSASSSASPLVPDAERPGGILRRAKALQIAEIINSGIQPFQNLSTIKSVKVATSAAGGDVDGRGFAAEAIRRGLAACEKIVKESGARFAVGDEVSVADLCIVPQLYGARRFGVDVSEFPELLRVEAECQDLPSFQAARADAQPDAEAP